Protein AF-A0A1S6HGI2-F1 (afdb_monomer_lite)

Structure (mmCIF, N/CA/C/O backbone):
data_AF-A0A1S6HGI2-F1
#
_entry.id   AF-A0A1S6HGI2-F1
#
loop_
_atom_site.group_PDB
_atom_site.id
_atom_site.type_symbol
_atom_site.label_atom_id
_atom_site.label_alt_id
_atom_site.label_comp_id
_atom_site.label_asym_id
_atom_site.label_entity_id
_atom_site.label_seq_id
_atom_site.pdbx_PDB_ins_code
_atom_site.Cartn_x
_atom_site.Cartn_y
_atom_site.Cartn_z
_atom_site.occupancy
_atom_site.B_iso_or_equiv
_atom_site.auth_seq_id
_atom_site.auth_comp_id
_atom_site.auth_asym_id
_atom_site.auth_atom_id
_atom_site.pdbx_PDB_model_num
ATOM 1 N N . MET A 1 1 ? 15.465 21.618 7.647 1.00 77.38 1 MET A N 1
ATOM 2 C CA . MET A 1 1 ? 14.264 22.144 6.954 1.00 77.38 1 MET A CA 1
ATOM 3 C C . MET A 1 1 ? 14.303 21.911 5.443 1.00 77.38 1 MET A C 1
ATOM 5 O O . MET A 1 1 ? 13.319 21.405 4.925 1.00 77.38 1 MET A O 1
ATOM 9 N N . ALA A 1 2 ? 15.417 22.187 4.748 1.00 87.75 2 ALA A N 1
ATOM 10 C CA . ALA A 1 2 ? 15.519 22.036 3.286 1.00 87.75 2 ALA A CA 1
ATOM 11 C C . ALA A 1 2 ? 15.101 20.649 2.746 1.00 87.75 2 ALA A C 1
ATOM 13 O O . ALA A 1 2 ? 14.314 20.576 1.810 1.00 87.75 2 ALA A O 1
ATOM 14 N N . GLN A 1 3 ? 15.528 19.558 3.393 1.00 90.38 3 GLN A N 1
ATOM 15 C CA . GLN A 1 3 ? 15.170 18.193 2.974 1.00 90.38 3 GLN A CA 1
ATOM 16 C C . GLN A 1 3 ? 13.660 17.908 3.018 1.00 90.38 3 GLN A C 1
ATOM 18 O O . GLN A 1 3 ? 13.129 17.268 2.119 1.00 90.38 3 GLN A O 1
ATOM 23 N N . ARG A 1 4 ? 12.935 18.410 4.029 1.00 90.88 4 ARG A N 1
ATOM 24 C CA . ARG A 1 4 ? 11.476 18.205 4.109 1.00 90.88 4 ARG A CA 1
ATOM 25 C C . ARG A 1 4 ? 10.750 18.917 2.970 1.00 90.88 4 ARG A C 1
ATOM 27 O O . ARG A 1 4 ? 9.823 18.349 2.401 1.00 90.88 4 ARG A O 1
ATOM 34 N N . LYS A 1 5 ? 11.201 20.129 2.624 1.00 94.56 5 LYS A N 1
ATOM 35 C CA . LYS A 1 5 ? 10.656 20.895 1.499 1.00 94.56 5 LYS A CA 1
ATOM 36 C C . LYS A 1 5 ? 10.877 20.156 0.175 1.00 94.56 5 LYS A C 1
ATOM 38 O O . LYS A 1 5 ? 9.918 19.969 -0.562 1.00 94.56 5 LYS A O 1
ATOM 43 N N . LEU A 1 6 ? 12.093 19.653 -0.051 1.00 96.25 6 LEU A N 1
ATOM 44 C CA . LEU A 1 6 ? 12.443 18.856 -1.232 1.00 96.25 6 LEU A CA 1
ATOM 45 C C . LEU A 1 6 ? 11.532 17.628 -1.393 1.00 96.25 6 LEU A C 1
ATOM 47 O O . LEU A 1 6 ? 10.977 17.406 -2.462 1.00 96.25 6 LEU A O 1
ATOM 51 N N . VAL A 1 7 ? 11.331 16.853 -0.322 1.00 96.81 7 VAL A N 1
ATOM 52 C CA . VAL A 1 7 ? 10.472 15.655 -0.361 1.00 96.81 7 VAL A CA 1
ATOM 53 C C . VAL A 1 7 ? 9.025 16.011 -0.707 1.00 96.81 7 VAL A C 1
ATOM 55 O O . VAL A 1 7 ? 8.399 15.316 -1.503 1.00 96.81 7 VAL A O 1
ATOM 58 N N . ASN A 1 8 ? 8.484 17.092 -0.143 1.00 94.69 8 ASN A N 1
ATOM 59 C CA . ASN A 1 8 ? 7.110 17.515 -0.428 1.00 94.69 8 ASN A CA 1
ATOM 60 C C . ASN A 1 8 ? 6.941 17.979 -1.884 1.00 94.69 8 ASN A C 1
ATOM 62 O O . ASN A 1 8 ? 5.951 17.631 -2.526 1.00 94.69 8 ASN A O 1
ATOM 66 N N . GLU A 1 9 ? 7.924 18.700 -2.420 1.00 96.31 9 GLU A N 1
ATOM 67 C CA . GLU A 1 9 ? 7.951 19.132 -3.821 1.00 96.31 9 GLU A CA 1
ATOM 68 C C . GLU A 1 9 ? 7.994 17.927 -4.774 1.00 96.31 9 GLU A C 1
ATOM 70 O O . GLU A 1 9 ? 7.186 17.828 -5.698 1.00 96.31 9 GLU A O 1
ATOM 75 N N . ILE A 1 10 ? 8.831 16.928 -4.471 1.00 97.25 10 ILE A N 1
ATOM 76 C CA . ILE A 1 10 ? 8.891 15.667 -5.224 1.00 97.25 10 ILE A CA 1
ATOM 77 C C . ILE A 1 10 ? 7.547 14.923 -5.183 1.00 97.25 10 ILE A C 1
ATOM 79 O O . ILE A 1 10 ? 7.088 14.439 -6.218 1.00 97.25 10 ILE A O 1
ATOM 83 N N . ILE A 1 11 ? 6.876 14.857 -4.025 1.00 96.56 11 ILE A N 1
ATOM 84 C CA . ILE A 1 11 ? 5.537 14.249 -3.910 1.00 96.56 11 ILE A CA 1
ATOM 85 C C . ILE A 1 11 ? 4.539 14.954 -4.839 1.00 96.56 11 ILE A C 1
ATOM 87 O O . ILE A 1 11 ? 3.749 14.281 -5.506 1.00 96.56 11 ILE A O 1
ATOM 91 N N . MET A 1 12 ? 4.571 16.289 -4.913 1.00 95.06 12 MET A N 1
ATOM 92 C CA . MET A 1 12 ? 3.701 17.049 -5.817 1.00 95.06 12 MET A CA 1
ATOM 93 C C . MET A 1 12 ? 3.990 16.733 -7.288 1.00 95.06 12 MET A C 1
ATOM 95 O O . MET A 1 12 ? 3.050 16.484 -8.044 1.00 95.06 12 MET A O 1
ATOM 99 N N . MET A 1 13 ? 5.264 16.675 -7.684 1.00 97.25 13 MET A N 1
ATOM 100 C CA . MET A 1 13 ? 5.652 16.349 -9.061 1.00 97.25 13 MET A CA 1
ATOM 101 C C . MET A 1 13 ? 5.233 14.927 -9.462 1.00 97.25 13 MET A C 1
ATOM 103 O O . MET A 1 13 ? 4.668 14.734 -10.539 1.00 97.25 13 MET A O 1
ATOM 107 N N . ILE A 1 14 ? 5.422 13.935 -8.583 1.00 96.12 14 ILE A N 1
ATOM 108 C CA . ILE A 1 14 ? 4.989 12.547 -8.831 1.00 96.12 14 ILE A CA 1
ATOM 109 C C . ILE A 1 14 ? 3.475 12.490 -9.078 1.00 96.12 14 ILE A C 1
ATOM 111 O O . ILE A 1 14 ? 3.021 11.812 -9.998 1.00 96.12 14 ILE A O 1
ATOM 115 N N . ARG A 1 15 ? 2.675 13.240 -8.308 1.00 92.19 15 ARG A N 1
ATOM 116 C CA . ARG A 1 15 ? 1.214 13.302 -8.507 1.00 92.19 15 ARG A CA 1
ATOM 117 C C . ARG A 1 15 ? 0.794 13.978 -9.801 1.00 92.19 15 ARG A C 1
ATOM 119 O O . ARG A 1 15 ? -0.255 13.648 -10.344 1.00 92.19 15 ARG A O 1
ATOM 126 N N . GLN A 1 16 ? 1.598 14.911 -10.293 1.00 95.50 16 GLN A N 1
ATOM 127 C CA . GLN A 1 16 ? 1.411 15.527 -11.604 1.00 95.50 16 GLN A CA 1
ATOM 128 C C . GLN A 1 16 ? 1.869 14.611 -12.756 1.00 95.50 16 GLN A C 1
ATOM 130 O O . GLN A 1 16 ? 1.887 15.043 -13.904 1.00 95.50 16 GLN A O 1
ATOM 135 N N . ASN A 1 17 ? 2.194 13.344 -12.467 1.00 95.12 17 ASN A N 1
ATOM 136 C CA . ASN A 1 17 ? 2.699 12.342 -13.405 1.00 95.12 17 ASN A CA 1
ATOM 137 C C . ASN A 1 17 ? 4.064 12.690 -14.022 1.00 95.12 17 ASN A C 1
ATOM 139 O O . ASN A 1 17 ? 4.370 12.239 -15.126 1.00 95.12 17 ASN A O 1
ATOM 143 N N . PHE A 1 18 ? 4.905 13.460 -13.323 1.00 96.88 18 PHE A N 1
ATOM 144 C CA . PHE A 1 18 ? 6.296 13.628 -13.744 1.00 96.88 18 PHE A CA 1
ATOM 145 C C . PHE A 1 18 ? 7.070 12.328 -13.540 1.00 96.88 18 PHE A C 1
ATOM 147 O O . PHE A 1 18 ? 6.941 11.655 -12.514 1.00 96.88 18 PHE A O 1
ATOM 154 N N . THR A 1 19 ? 7.918 11.986 -14.509 1.00 97.19 19 THR A N 1
ATOM 155 C CA . THR A 1 19 ? 8.811 10.835 -14.376 1.00 97.19 19 THR A CA 1
ATOM 156 C C . THR A 1 19 ? 9.987 11.172 -13.459 1.00 97.19 19 THR A C 1
ATOM 158 O O . THR A 1 19 ? 10.386 12.332 -13.334 1.00 97.19 19 THR A O 1
ATOM 161 N N . SER A 1 20 ? 10.615 10.164 -12.848 1.00 96.19 20 SER A N 1
ATOM 162 C CA . SER A 1 20 ? 11.807 10.373 -12.011 1.00 96.19 20 SER A CA 1
ATOM 163 C C . SER A 1 20 ? 12.947 11.077 -12.762 1.00 96.19 20 SER A C 1
ATOM 165 O O . SER A 1 20 ? 13.709 11.819 -12.145 1.00 96.19 20 SER A O 1
ATOM 167 N N . SER A 1 21 ? 13.062 10.895 -14.087 1.00 96.25 21 SER A N 1
ATOM 168 C CA . SER A 1 21 ? 14.039 11.626 -14.906 1.00 96.25 21 SER A CA 1
ATOM 169 C C . SER A 1 21 ? 13.708 13.110 -15.050 1.00 96.25 21 SER A C 1
ATOM 171 O O . SER A 1 21 ? 14.626 13.930 -15.012 1.00 96.25 21 SER A O 1
ATOM 173 N N . ASP A 1 22 ? 12.426 13.459 -15.173 1.00 97.44 22 ASP A N 1
ATOM 174 C CA . ASP A 1 22 ? 11.988 14.854 -15.285 1.00 97.44 22 ASP A CA 1
ATOM 175 C C . ASP A 1 22 ? 12.184 15.587 -13.956 1.00 97.44 22 ASP A C 1
ATOM 177 O O . ASP A 1 22 ? 12.745 16.682 -13.931 1.00 97.44 22 ASP A O 1
ATOM 181 N N . ILE A 1 23 ? 11.830 14.927 -12.846 1.00 97.56 23 ILE A N 1
ATOM 182 C CA . ILE A 1 23 ? 12.049 15.417 -11.476 1.00 97.56 23 ILE A CA 1
ATOM 183 C C . ILE A 1 23 ? 13.537 15.693 -11.239 1.00 97.56 23 ILE A C 1
ATOM 185 O O . ILE A 1 23 ? 13.911 16.763 -10.759 1.00 97.56 23 ILE A O 1
ATOM 189 N N . LEU A 1 24 ? 14.408 14.753 -11.624 1.00 97.31 24 LEU A N 1
ATOM 190 C CA . LEU A 1 24 ? 15.852 14.901 -11.452 1.00 97.31 24 LEU A CA 1
ATOM 191 C C . LEU A 1 24 ? 16.409 16.052 -12.291 1.00 97.31 24 LEU A C 1
ATOM 193 O O . LEU A 1 24 ? 17.269 16.791 -11.817 1.00 97.31 24 LEU A O 1
ATOM 197 N N . LYS A 1 25 ? 15.916 16.235 -13.521 1.00 97.75 25 LYS A N 1
ATOM 198 C CA . LYS A 1 25 ? 16.333 17.348 -14.378 1.00 97.75 25 LYS A CA 1
ATOM 199 C C . LYS A 1 25 ? 15.920 18.696 -13.782 1.00 97.75 25 LYS A C 1
ATOM 201 O O . LYS A 1 25 ? 16.781 19.563 -13.665 1.00 97.75 25 LYS A O 1
ATOM 206 N N . GLN A 1 26 ? 14.660 18.835 -13.373 1.00 97.62 26 GLN A N 1
ATOM 207 C CA . GLN A 1 26 ? 14.116 20.081 -12.833 1.00 97.62 26 GLN A CA 1
ATOM 208 C C . GLN A 1 26 ? 14.786 20.476 -11.511 1.00 97.62 26 GLN A C 1
ATOM 210 O O . GLN A 1 26 ? 15.320 21.574 -11.393 1.00 97.62 26 GLN A O 1
ATOM 215 N N . LEU A 1 27 ? 14.874 19.560 -10.543 1.00 97.44 27 LEU A N 1
ATOM 216 C CA . LEU A 1 27 ? 15.481 19.866 -9.242 1.00 97.44 27 LEU A CA 1
ATOM 217 C C . LEU A 1 27 ? 16.993 20.110 -9.341 1.00 97.44 27 LEU A C 1
ATOM 219 O O . LEU A 1 27 ? 17.567 20.870 -8.564 1.00 97.44 27 LEU A O 1
ATOM 223 N N . ARG A 1 28 ? 17.665 19.517 -10.333 1.00 97.44 28 ARG A N 1
ATOM 224 C CA . ARG A 1 28 ? 19.068 19.839 -10.613 1.00 97.44 28 ARG A CA 1
ATOM 225 C C . ARG A 1 28 ? 19.229 21.254 -11.176 1.00 97.44 28 ARG A C 1
ATOM 227 O O . ARG A 1 28 ? 20.218 21.906 -10.855 1.00 97.44 28 ARG A O 1
ATOM 234 N N . GLU A 1 29 ? 18.295 21.727 -12.003 1.00 97.56 29 GLU A N 1
ATOM 235 C CA . GLU A 1 29 ? 18.278 23.117 -12.495 1.00 97.56 29 GLU A CA 1
ATOM 236 C C . GLU A 1 29 ? 18.048 24.121 -11.351 1.00 97.56 29 GLU A C 1
ATOM 238 O O . GLU A 1 29 ? 18.607 25.215 -11.373 1.00 97.56 29 GLU A O 1
ATOM 243 N N . GLU A 1 30 ? 17.328 23.713 -10.304 1.00 96.38 30 GLU A N 1
ATOM 244 C CA . GLU A 1 30 ? 17.140 24.477 -9.060 1.00 96.38 30 GLU A CA 1
ATOM 245 C C . GLU A 1 30 ? 18.347 24.414 -8.101 1.00 96.38 30 GLU A C 1
ATOM 247 O O . GLU A 1 30 ? 18.386 25.117 -7.090 1.00 96.38 30 GLU A O 1
ATOM 252 N N . GLY A 1 31 ? 19.369 23.618 -8.433 1.00 97.06 31 GLY A N 1
ATOM 253 C CA . GLY A 1 31 ? 20.627 23.536 -7.692 1.00 97.06 31 GLY A CA 1
ATOM 254 C C . GLY A 1 31 ? 20.667 22.474 -6.593 1.00 97.06 31 GLY A C 1
ATOM 255 O O . GLY A 1 31 ? 21.620 22.460 -5.811 1.00 97.06 31 GLY A O 1
ATOM 256 N N . PHE A 1 32 ? 19.685 21.570 -6.525 1.00 97.56 32 PHE A N 1
ATOM 257 C CA . PHE A 1 32 ? 19.727 20.444 -5.590 1.00 97.56 32 PHE A CA 1
ATOM 258 C C . PHE A 1 32 ? 20.764 19.396 -6.012 1.00 97.56 32 PHE A C 1
ATOM 260 O O . PHE A 1 32 ? 21.008 19.150 -7.199 1.00 97.56 32 PHE A O 1
ATOM 267 N N . ASN A 1 33 ? 21.380 18.745 -5.023 1.00 97.62 33 ASN A N 1
ATOM 268 C CA . ASN A 1 33 ? 22.367 17.702 -5.271 1.00 97.62 33 ASN A CA 1
ATOM 269 C C . ASN A 1 33 ? 21.676 16.436 -5.829 1.00 97.62 33 ASN A C 1
ATOM 271 O O . ASN A 1 33 ? 20.707 15.965 -5.231 1.00 97.62 33 ASN A O 1
ATOM 275 N N . PRO A 1 34 ? 22.176 15.819 -6.921 1.00 96.38 34 PRO A N 1
ATOM 276 C CA . PRO A 1 34 ? 21.616 14.581 -7.468 1.00 96.38 34 PRO A CA 1
ATOM 277 C C . PRO A 1 34 ? 21.424 13.443 -6.457 1.00 96.38 34 PRO A C 1
ATOM 279 O O . PRO A 1 34 ? 20.491 12.656 -6.609 1.00 96.38 34 PRO A O 1
ATOM 282 N N . ALA A 1 35 ? 22.284 13.340 -5.438 1.00 97.12 35 ALA A N 1
ATOM 283 C CA . ALA A 1 35 ? 22.137 12.339 -4.381 1.00 97.12 35 ALA A CA 1
ATOM 284 C C . ALA A 1 35 ? 20.920 12.623 -3.481 1.00 97.12 35 ALA A C 1
ATOM 286 O O . ALA A 1 35 ? 20.133 11.718 -3.218 1.00 97.12 35 ALA A O 1
ATOM 287 N N . GLU A 1 36 ? 20.721 13.884 -3.088 1.00 96.88 36 GLU A N 1
ATOM 288 C CA . GLU A 1 36 ? 19.587 14.322 -2.261 1.00 96.88 36 GLU A CA 1
ATOM 289 C C . GLU A 1 36 ? 18.257 14.187 -3.007 1.00 96.88 36 GLU A C 1
ATOM 291 O O . GLU A 1 36 ? 17.248 13.827 -2.409 1.00 96.88 36 GLU A O 1
ATOM 296 N N . ILE A 1 37 ? 18.253 14.431 -4.323 1.00 97.56 37 ILE A N 1
ATOM 297 C CA . ILE A 1 37 ? 17.057 14.247 -5.154 1.00 97.56 37 ILE A CA 1
ATOM 298 C C . ILE A 1 37 ? 16.646 12.772 -5.181 1.00 97.56 37 ILE A C 1
ATOM 300 O O . ILE A 1 37 ? 15.468 12.466 -5.022 1.00 97.56 37 ILE A O 1
ATOM 304 N N . ARG A 1 38 ? 17.604 11.852 -5.364 1.00 96.69 38 ARG A N 1
ATOM 305 C CA . ARG A 1 38 ? 17.323 10.406 -5.361 1.00 96.69 38 ARG A CA 1
ATOM 306 C C . ARG A 1 38 ? 16.764 9.954 -4.019 1.00 96.69 38 ARG A C 1
ATOM 308 O O . ARG A 1 38 ? 15.703 9.344 -3.989 1.00 96.69 38 ARG A O 1
ATOM 315 N N . GLU A 1 39 ? 17.424 10.341 -2.930 1.00 97.81 39 GLU A N 1
ATOM 316 C CA . GLU A 1 39 ? 16.945 10.047 -1.579 1.00 97.81 39 GLU A CA 1
ATOM 317 C C . GLU A 1 39 ? 15.540 10.632 -1.342 1.00 97.81 39 GLU A C 1
ATOM 319 O O . GLU A 1 39 ? 14.666 9.974 -0.778 1.00 97.81 39 GLU A O 1
ATOM 324 N N . GLY A 1 40 ? 15.284 11.847 -1.834 1.00 97.50 40 GLY A N 1
ATOM 325 C CA . GLY A 1 40 ? 13.976 12.488 -1.761 1.00 97.50 40 GLY A CA 1
ATOM 326 C C . GLY A 1 40 ? 12.882 11.750 -2.540 1.00 97.50 40 GLY A C 1
ATOM 327 O O . GLY A 1 40 ? 11.753 11.679 -2.056 1.00 97.50 40 GLY A O 1
ATOM 328 N N . ILE A 1 41 ? 13.202 11.168 -3.703 1.00 97.06 41 ILE A N 1
ATOM 329 C CA . ILE A 1 41 ? 12.281 10.337 -4.498 1.00 97.06 41 ILE A CA 1
ATOM 330 C C . ILE A 1 41 ? 11.909 9.066 -3.735 1.00 97.06 41 ILE A C 1
ATOM 332 O O . ILE A 1 41 ? 10.719 8.769 -3.619 1.00 97.06 41 ILE A O 1
ATOM 336 N N . ASP A 1 42 ? 12.885 8.370 -3.156 1.00 97.25 42 ASP A N 1
ATOM 337 C CA . ASP A 1 42 ? 12.638 7.141 -2.392 1.00 97.25 42 ASP A CA 1
ATOM 338 C C . ASP A 1 42 ? 11.764 7.424 -1.155 1.00 97.25 42 ASP A C 1
ATOM 340 O O . ASP A 1 42 ? 10.785 6.721 -0.874 1.00 97.25 42 ASP A O 1
ATOM 344 N N . GLN A 1 43 ? 12.055 8.518 -0.440 1.00 96.31 43 GLN A N 1
ATOM 345 C CA . GLN A 1 43 ? 11.250 8.965 0.701 1.00 96.31 43 GLN A CA 1
ATOM 346 C C . GLN A 1 43 ? 9.830 9.375 0.286 1.00 96.31 43 GLN A C 1
ATOM 348 O O . GLN A 1 43 ? 8.863 9.055 0.984 1.00 96.31 43 GLN A O 1
ATOM 353 N N . ALA A 1 44 ? 9.685 10.077 -0.840 1.00 96.44 44 ALA A N 1
ATOM 354 C CA . ALA A 1 44 ? 8.393 10.486 -1.380 1.00 96.44 44 ALA A CA 1
ATOM 355 C C . ALA A 1 44 ? 7.526 9.278 -1.757 1.00 96.44 44 ALA A C 1
ATOM 357 O O . ALA A 1 44 ? 6.360 9.220 -1.366 1.00 96.44 44 ALA A O 1
ATOM 358 N N . GLN A 1 45 ? 8.096 8.294 -2.458 1.00 95.81 45 GLN A N 1
ATOM 359 C CA . GLN A 1 45 ? 7.406 7.055 -2.825 1.00 95.81 45 GLN A CA 1
ATOM 360 C C . GLN A 1 45 ? 6.962 6.277 -1.586 1.00 95.81 45 GLN A C 1
ATOM 362 O O . GLN A 1 45 ? 5.784 5.942 -1.470 1.00 95.81 45 GLN A O 1
ATOM 367 N N . THR A 1 46 ? 7.858 6.106 -0.610 1.00 95.56 46 THR A N 1
ATOM 368 C CA . THR A 1 46 ? 7.542 5.431 0.659 1.00 95.56 46 THR A CA 1
ATOM 369 C C . THR A 1 46 ? 6.378 6.114 1.385 1.00 95.56 46 THR A C 1
ATOM 371 O O . THR A 1 46 ? 5.462 5.448 1.865 1.00 95.56 46 THR A O 1
ATOM 374 N N . LYS A 1 47 ? 6.365 7.454 1.444 1.00 94.50 47 LYS A N 1
ATOM 375 C CA . LYS A 1 47 ? 5.259 8.213 2.052 1.00 94.50 47 LYS A CA 1
ATOM 376 C C . LYS A 1 47 ? 3.938 8.030 1.305 1.00 94.50 47 LYS A C 1
ATOM 378 O O . LYS A 1 47 ? 2.901 7.893 1.950 1.00 94.50 47 LYS A O 1
ATOM 383 N N . ILE A 1 48 ? 3.961 8.030 -0.028 1.00 93.06 48 ILE A N 1
ATOM 384 C CA . ILE A 1 48 ? 2.765 7.817 -0.857 1.00 93.06 48 ILE A CA 1
ATOM 385 C C . ILE A 1 48 ? 2.210 6.404 -0.642 1.00 93.06 48 ILE A C 1
ATOM 387 O O . ILE A 1 48 ? 1.005 6.243 -0.450 1.00 93.06 48 ILE A O 1
ATOM 391 N N . GLU A 1 49 ? 3.071 5.387 -0.635 1.00 93.56 49 GLU A N 1
ATOM 392 C CA . GLU A 1 49 ? 2.673 3.998 -0.388 1.00 93.56 49 GLU A CA 1
ATOM 393 C C . GLU A 1 49 ? 2.103 3.805 1.016 1.00 93.56 49 GLU A C 1
ATOM 395 O O . GLU A 1 49 ? 1.071 3.153 1.174 1.00 93.56 49 GLU A O 1
ATOM 400 N N . LEU A 1 50 ? 2.723 4.421 2.025 1.00 93.56 50 LEU A N 1
ATOM 401 C CA . LEU A 1 50 ? 2.246 4.357 3.402 1.00 93.56 50 LEU A CA 1
ATOM 402 C C . LEU A 1 50 ? 0.872 5.026 3.559 1.00 93.56 50 LEU A C 1
ATOM 404 O O . LEU A 1 50 ? -0.014 4.452 4.189 1.00 93.56 50 LEU A O 1
ATOM 408 N N . ALA A 1 51 ? 0.665 6.197 2.946 1.00 89.06 51 ALA A N 1
ATOM 409 C CA . ALA A 1 51 ? -0.632 6.877 2.940 1.00 89.06 51 ALA A CA 1
ATOM 410 C C . ALA A 1 51 ? -1.712 6.036 2.235 1.00 89.06 51 ALA A C 1
ATOM 412 O O . ALA A 1 51 ? -2.824 5.882 2.741 1.00 89.06 51 ALA A O 1
ATOM 413 N N . LYS A 1 52 ? -1.358 5.405 1.108 1.00 89.69 52 LYS A N 1
ATOM 414 C CA . LYS A 1 52 ? -2.245 4.488 0.380 1.00 89.69 52 LYS A CA 1
ATOM 415 C C . LYS A 1 52 ? -2.609 3.257 1.215 1.00 89.69 52 LYS A C 1
ATOM 417 O O . LYS A 1 52 ? -3.763 2.838 1.211 1.00 89.69 52 LYS A O 1
ATOM 422 N N . ALA A 1 53 ? -1.647 2.688 1.940 1.00 90.69 53 ALA A N 1
ATOM 423 C CA . ALA A 1 53 ? -1.871 1.546 2.825 1.00 90.69 53 ALA A CA 1
ATOM 424 C C . ALA A 1 53 ? -2.745 1.905 4.036 1.00 90.69 53 ALA A C 1
ATOM 426 O O . ALA A 1 53 ? -3.555 1.088 4.468 1.00 90.69 53 ALA A O 1
ATOM 427 N N . ALA A 1 54 ? -2.627 3.132 4.547 1.00 88.62 54 ALA A N 1
ATOM 428 C CA . ALA A 1 54 ? -3.476 3.645 5.620 1.00 88.62 54 ALA A CA 1
ATOM 429 C C . ALA A 1 54 ? -4.933 3.897 5.180 1.00 88.62 54 ALA A C 1
ATOM 431 O O . ALA A 1 54 ? -5.774 4.207 6.020 1.00 88.62 54 ALA A O 1
ATOM 432 N N . GLY A 1 55 ? -5.244 3.764 3.883 1.00 86.81 55 GLY A N 1
ATOM 433 C CA . GLY A 1 55 ? -6.556 4.104 3.331 1.00 86.81 55 GLY A CA 1
ATOM 434 C C . GLY A 1 55 ? -6.850 5.603 3.387 1.00 86.81 55 GLY A C 1
ATOM 435 O O . GLY A 1 55 ? -7.996 6.009 3.205 1.00 86.81 55 GLY A O 1
ATOM 436 N N . ASP A 1 56 ? -5.825 6.415 3.640 1.00 77.50 56 ASP A N 1
ATOM 437 C CA . ASP A 1 56 ? -5.955 7.846 3.830 1.00 77.50 56 ASP A CA 1
ATOM 438 C C . ASP A 1 56 ? -5.364 8.579 2.627 1.00 77.50 56 ASP A C 1
ATOM 440 O O . ASP A 1 56 ? -4.275 9.154 2.653 1.00 77.50 56 ASP A O 1
ATOM 444 N N . GLU A 1 57 ? -6.112 8.540 1.523 1.00 70.31 57 GLU A N 1
ATOM 445 C CA . GLU A 1 57 ? -5.805 9.340 0.333 1.00 70.31 57 GLU A CA 1
ATOM 446 C C . GLU A 1 57 ? -5.900 10.854 0.624 1.00 70.31 57 GLU A C 1
ATOM 448 O O . GLU A 1 57 ? -5.394 11.662 -0.157 1.00 70.31 57 GLU A O 1
ATOM 453 N N . SER A 1 58 ? -6.498 11.247 1.760 1.00 63.00 58 SER A N 1
ATOM 454 C CA . SER A 1 58 ? -6.726 12.644 2.146 1.00 63.00 58 SER A CA 1
ATOM 455 C C . SER A 1 58 ? -5.564 13.269 2.929 1.00 63.00 58 SER A C 1
ATOM 457 O O . SER A 1 58 ? -5.259 14.449 2.740 1.00 63.00 58 SER A O 1
ATOM 459 N N . LEU A 1 59 ? -4.834 12.477 3.724 1.00 56.62 59 LEU A N 1
ATOM 460 C CA . LEU A 1 59 ? -3.697 12.942 4.540 1.00 56.62 59 LEU A CA 1
ATOM 461 C C . LEU A 1 59 ? -2.493 13.387 3.700 1.00 56.62 59 LEU A C 1
ATOM 463 O O . LEU A 1 59 ? -1.600 14.093 4.158 1.00 56.62 59 LEU A O 1
ATOM 467 N N . ALA A 1 60 ? -2.498 13.028 2.424 1.00 54.47 60 ALA A N 1
ATOM 468 C CA . ALA A 1 60 ? -1.473 13.396 1.476 1.00 54.47 60 ALA A CA 1
ATOM 469 C C . ALA A 1 60 ? -1.636 14.852 0.957 1.00 54.47 60 ALA A C 1
ATOM 471 O O . ALA A 1 60 ? -0.762 15.335 0.232 1.00 54.47 60 ALA A O 1
ATOM 472 N N . PHE A 1 61 ? -2.737 15.545 1.288 1.00 52.41 61 PHE A N 1
ATOM 473 C CA . PHE A 1 61 ? -2.998 16.951 0.930 1.00 52.41 61 PHE A CA 1
ATOM 474 C C . PHE A 1 61 ? -2.773 17.929 2.091 1.00 52.41 61 PHE A C 1
ATOM 476 O O . PHE A 1 61 ? -2.693 19.133 1.868 1.00 52.41 61 PHE A O 1
ATOM 483 N N . ALA A 1 62 ? -2.623 17.428 3.319 1.00 54.19 62 ALA A N 1
ATOM 484 C CA . ALA A 1 62 ? -2.185 18.246 4.436 1.00 54.19 62 ALA A CA 1
ATOM 485 C C . ALA A 1 62 ? -0.673 18.480 4.302 1.00 54.19 62 ALA A C 1
ATOM 487 O O . ALA A 1 62 ? 0.145 17.837 4.959 1.00 54.19 62 ALA A O 1
ATOM 488 N N . THR A 1 63 ? -0.282 19.402 3.418 1.00 53.56 63 THR A N 1
ATOM 489 C CA . THR A 1 63 ? 0.895 20.220 3.696 1.00 53.56 63 THR A CA 1
ATOM 490 C C . THR A 1 63 ? 0.593 20.889 5.024 1.00 53.56 63 THR A C 1
ATOM 492 O O . THR A 1 63 ? -0.174 21.844 5.091 1.00 53.56 63 THR A O 1
ATOM 495 N N . GLU A 1 64 ? 1.083 20.284 6.100 1.00 50.41 64 GLU A N 1
ATOM 496 C CA . GLU A 1 64 ? 1.210 20.923 7.395 1.00 50.41 64 GLU A CA 1
ATOM 497 C C . GLU A 1 64 ? 2.084 22.167 7.194 1.00 50.41 64 GLU A C 1
ATOM 499 O O . GLU A 1 64 ? 3.291 22.151 7.426 1.00 50.41 64 GLU A O 1
ATOM 504 N N . ASP A 1 65 ? 1.449 23.253 6.753 1.00 49.88 65 ASP A N 1
ATOM 505 C CA . ASP A 1 65 ? 1.823 24.626 7.059 1.00 49.88 65 ASP A CA 1
ATOM 506 C C . ASP A 1 65 ? 1.600 24.810 8.571 1.00 49.88 65 ASP A C 1
ATOM 508 O O . ASP A 1 65 ? 0.758 25.579 9.029 1.00 49.88 65 ASP A O 1
ATOM 512 N N . PHE A 1 66 ? 2.303 24.013 9.380 1.00 45.91 66 PHE A N 1
ATOM 513 C CA . PHE A 1 66 ? 2.532 24.348 10.772 1.00 45.91 66 PHE A CA 1
ATOM 514 C C . PHE A 1 66 ? 3.552 25.481 10.737 1.00 45.91 66 PHE A C 1
ATOM 516 O O . PHE A 1 66 ? 4.763 25.259 10.779 1.00 45.91 66 PHE A O 1
ATOM 523 N N . ASP A 1 67 ? 3.026 26.698 10.594 1.00 45.72 67 ASP A N 1
ATOM 524 C CA . ASP A 1 67 ? 3.700 27.923 10.991 1.00 45.72 67 ASP A CA 1
ATOM 525 C C . ASP A 1 67 ? 4.123 27.756 12.456 1.00 45.72 67 ASP A C 1
ATOM 527 O O . ASP A 1 67 ? 3.360 27.969 13.398 1.00 45.72 67 ASP A O 1
ATOM 531 N N . GLU A 1 68 ? 5.362 27.313 12.652 1.00 50.38 68 GLU A N 1
ATOM 532 C CA . GLU A 1 68 ? 6.045 27.283 13.940 1.00 50.38 68 GLU A CA 1
ATOM 533 C C . GLU A 1 68 ? 6.530 28.712 14.265 1.00 50.38 68 GLU A C 1
ATOM 535 O O . GLU A 1 68 ? 7.717 28.975 14.436 1.00 50.38 68 GLU A O 1
ATOM 540 N N . GLU A 1 69 ? 5.595 29.666 14.310 1.00 50.97 69 GLU A N 1
ATOM 541 C CA . GLU A 1 69 ? 5.790 31.010 14.857 1.00 50.97 69 GLU A CA 1
ATOM 542 C C . GLU A 1 69 ? 4.960 31.146 16.136 1.00 50.97 69 GLU A C 1
ATOM 544 O O . GLU A 1 69 ? 3.768 31.431 16.083 1.00 50.97 69 GLU A O 1
ATOM 549 N N . ALA A 1 70 ? 5.599 30.940 17.293 1.00 54.62 70 ALA A N 1
ATOM 550 C CA . ALA A 1 70 ? 5.391 31.754 18.499 1.00 54.62 70 ALA A CA 1
ATOM 551 C C . ALA A 1 70 ? 6.176 31.196 19.696 1.00 54.62 70 ALA A C 1
ATOM 553 O O . ALA A 1 70 ? 5.567 30.601 20.579 1.00 54.62 70 ALA A O 1
ATOM 554 N N . ILE A 1 71 ? 7.490 31.451 19.789 1.00 43.25 71 ILE A N 1
ATOM 555 C CA . ILE A 1 71 ? 8.139 31.671 21.097 1.00 43.25 71 ILE A CA 1
ATOM 556 C C . ILE A 1 71 ? 9.217 32.771 20.978 1.00 43.25 71 ILE A C 1
ATOM 558 O O . ILE A 1 71 ? 10.273 32.574 20.388 1.00 43.25 71 ILE A O 1
ATOM 562 N N . GLU A 1 72 ? 8.867 33.916 21.571 1.00 40.62 72 GLU A N 1
ATOM 563 C CA . GLU A 1 72 ? 9.672 34.941 22.264 1.00 40.62 72 GLU A CA 1
ATOM 564 C C . GLU A 1 72 ? 10.822 35.694 21.559 1.00 40.62 72 GLU A C 1
ATOM 566 O O . GLU A 1 72 ? 11.962 35.254 21.434 1.00 40.62 72 GLU A O 1
ATOM 571 N N . GLU A 1 73 ? 10.480 36.943 21.230 1.00 42.59 73 GLU A N 1
ATOM 572 C CA . GLU A 1 73 ? 11.234 38.191 21.415 1.00 42.59 73 GLU A CA 1
ATOM 573 C C . GLU A 1 73 ? 12.680 38.101 21.947 1.00 42.59 73 GLU A C 1
ATOM 575 O O . GLU A 1 73 ? 12.920 37.932 23.140 1.00 42.59 73 GLU A O 1
ATOM 580 N N . THR A 1 74 ? 13.646 38.481 21.104 1.00 41.31 74 THR A N 1
ATOM 581 C CA . THR A 1 74 ? 14.745 39.359 21.544 1.00 41.31 74 THR A CA 1
ATOM 582 C C . THR A 1 74 ? 15.032 40.429 20.480 1.00 41.31 74 THR A C 1
ATOM 584 O O . THR A 1 74 ? 14.948 40.142 19.284 1.00 41.31 74 THR A O 1
ATOM 587 N N . PRO A 1 75 ? 15.328 41.685 20.872 1.00 52.44 75 PRO A N 1
ATOM 588 C CA . PRO A 1 75 ? 15.471 42.783 19.926 1.00 52.44 75 PRO A CA 1
ATOM 589 C C . PRO A 1 75 ? 16.925 43.007 19.481 1.00 52.44 75 PRO A C 1
ATOM 591 O O . PRO A 1 75 ? 17.868 42.732 20.222 1.00 52.44 75 PRO A O 1
ATOM 594 N N . THR A 1 76 ? 17.043 43.697 18.336 1.00 43.81 76 THR A N 1
ATOM 595 C CA . THR A 1 76 ? 18.180 44.494 17.801 1.00 43.81 76 THR A CA 1
ATOM 596 C C . THR A 1 76 ? 19.108 43.834 16.756 1.00 43.81 76 THR A C 1
ATOM 598 O O . THR A 1 76 ? 19.268 42.622 16.741 1.00 43.81 76 THR A O 1
ATOM 601 N N . PRO A 1 77 ? 19.799 44.624 15.900 1.00 46.88 77 PRO A N 1
ATOM 602 C CA . PRO A 1 77 ? 19.252 45.689 15.053 1.00 46.88 77 PRO A CA 1
ATOM 603 C C . PRO A 1 77 ? 19.815 45.680 13.606 1.00 46.88 77 PRO A C 1
ATOM 605 O O . PRO A 1 77 ? 20.918 45.227 13.332 1.00 46.88 77 PRO A O 1
ATOM 608 N N . SER A 1 78 ? 19.076 46.332 12.704 1.00 43.75 78 SER A N 1
ATOM 609 C CA . SER A 1 78 ? 19.588 47.251 11.669 1.00 43.75 78 SER A CA 1
ATOM 610 C C . SER A 1 78 ? 20.856 46.873 10.873 1.00 43.75 78 SER A C 1
ATOM 612 O O . SER A 1 78 ? 21.966 47.275 11.213 1.00 43.75 78 SER A O 1
ATOM 614 N N . SER A 1 79 ? 20.650 46.346 9.667 1.00 40.81 79 SER A N 1
ATOM 615 C CA . SER A 1 79 ? 21.384 46.729 8.448 1.00 40.81 79 SER A CA 1
ATOM 616 C C . SER A 1 79 ? 20.531 46.238 7.273 1.00 40.81 79 SER A C 1
ATOM 618 O O . SER A 1 79 ? 20.128 45.088 7.247 1.00 40.81 79 SER A O 1
ATOM 620 N N . GLY A 1 80 ? 20.072 47.029 6.313 1.00 34.78 80 GLY A N 1
ATOM 621 C CA . GLY A 1 80 ? 20.787 48.095 5.639 1.00 34.78 80 GLY A CA 1
ATOM 622 C C . GLY A 1 80 ? 20.696 47.834 4.135 1.00 34.78 80 GLY A C 1
ATOM 623 O O . GLY A 1 80 ? 21.662 47.413 3.526 1.00 34.78 80 GLY A O 1
ATOM 624 N N . ARG A 1 81 ? 19.498 48.063 3.577 1.00 42.38 81 ARG A N 1
ATOM 625 C CA . ARG A 1 81 ? 19.215 48.709 2.279 1.00 42.38 81 ARG A CA 1
ATOM 626 C C . ARG A 1 81 ? 20.127 48.373 1.080 1.00 42.38 81 ARG A C 1
ATOM 628 O O . ARG A 1 81 ? 21.295 48.751 1.088 1.00 42.38 81 ARG A O 1
ATOM 635 N N . LYS A 1 82 ? 19.495 47.912 -0.017 1.00 38.97 82 LYS A N 1
ATOM 636 C CA . LYS A 1 82 ? 19.685 48.247 -1.463 1.00 38.97 82 LYS A CA 1
ATOM 637 C C . LYS A 1 82 ? 19.487 46.977 -2.315 1.00 38.97 82 LYS A C 1
ATOM 639 O O . LYS A 1 82 ? 19.916 45.922 -1.894 1.00 38.97 82 LYS A O 1
ATOM 644 N N . MET A 1 83 ? 18.919 46.956 -3.518 1.00 38.00 83 MET A N 1
ATOM 645 C CA . MET A 1 83 ? 18.206 47.907 -4.371 1.00 38.00 83 MET A CA 1
ATOM 646 C C . MET A 1 83 ? 17.414 47.078 -5.397 1.00 38.00 83 MET A C 1
ATOM 648 O O . MET A 1 83 ? 17.806 45.980 -5.776 1.00 38.00 83 MET A O 1
ATOM 652 N N . SER A 1 84 ? 16.322 47.671 -5.848 1.00 53.59 84 SER A N 1
ATOM 653 C CA . SER A 1 84 ? 15.414 47.295 -6.926 1.00 53.59 84 SER A CA 1
ATOM 654 C C . SER A 1 84 ? 16.082 47.079 -8.295 1.00 53.59 84 SER A C 1
ATOM 656 O O . SER A 1 84 ? 17.013 47.803 -8.645 1.00 53.59 84 SER A O 1
ATOM 658 N N . LYS A 1 85 ? 15.489 46.192 -9.111 1.00 44.22 85 LYS A N 1
ATOM 659 C CA . LYS A 1 85 ? 15.309 46.288 -10.583 1.00 44.22 85 LYS A CA 1
ATOM 660 C C . LYS A 1 85 ? 14.351 45.150 -10.996 1.00 44.22 85 LYS A C 1
ATOM 662 O O . LYS A 1 85 ? 14.677 44.000 -10.758 1.00 44.22 85 LYS A O 1
ATOM 667 N N . SER A 1 86 ? 13.080 45.366 -11.368 1.00 39.50 86 SER A N 1
ATOM 668 C CA . SER A 1 86 ? 12.560 45.998 -12.603 1.00 39.50 86 SER A CA 1
ATOM 669 C C . SER A 1 86 ? 13.263 45.487 -13.863 1.00 39.50 86 SER A C 1
ATOM 671 O O . SER A 1 86 ? 14.485 45.497 -13.884 1.00 39.50 86 SER A O 1
ATOM 673 N N . ILE A 1 87 ? 12.639 45.124 -14.983 1.00 35.00 87 ILE A N 1
ATOM 674 C CA . ILE A 1 87 ? 11.257 44.996 -15.489 1.00 35.00 87 ILE A CA 1
ATOM 675 C C . ILE A 1 87 ? 11.469 44.527 -16.954 1.00 35.00 87 ILE A C 1
ATOM 677 O O . ILE A 1 87 ? 12.418 45.007 -17.568 1.00 35.00 87 ILE A O 1
ATOM 681 N N . MET A 1 88 ? 10.566 43.697 -17.504 1.00 38.78 88 MET A N 1
ATOM 682 C CA . MET A 1 88 ? 10.365 43.381 -18.944 1.00 38.78 88 MET A CA 1
ATOM 683 C C . MET A 1 88 ? 11.544 42.701 -19.685 1.00 38.78 88 MET A C 1
ATOM 685 O O . MET A 1 88 ? 12.695 43.082 -19.555 1.00 38.78 88 MET A O 1
ATOM 689 N N . ILE A 1 89 ? 11.320 41.650 -20.480 1.00 37.56 89 ILE A N 1
ATOM 690 C CA . ILE A 1 89 ? 10.823 41.736 -21.866 1.00 37.56 89 ILE A CA 1
ATOM 691 C C . ILE A 1 89 ? 10.225 40.372 -22.297 1.00 37.56 89 ILE A C 1
ATOM 693 O O . ILE A 1 89 ? 10.883 39.339 -22.228 1.00 37.56 89 ILE A O 1
ATOM 697 N N . ARG A 1 90 ? 8.970 40.420 -22.761 1.00 46.34 90 ARG A N 1
ATOM 698 C CA . ARG A 1 90 ? 8.284 39.550 -23.752 1.00 46.34 90 ARG A CA 1
ATOM 699 C C . ARG A 1 90 ? 8.501 40.254 -25.126 1.00 46.34 90 ARG A C 1
ATOM 701 O O . ARG A 1 90 ? 8.586 41.484 -25.045 1.00 46.34 90 ARG A O 1
ATOM 708 N N . PRO A 1 91 ? 8.556 39.637 -26.339 1.00 48.88 91 PRO A N 1
ATOM 709 C CA . PRO A 1 91 ? 7.637 38.586 -26.808 1.00 48.88 91 PRO A CA 1
ATOM 710 C C . PRO A 1 91 ? 8.127 37.585 -27.897 1.00 48.88 91 PRO A C 1
ATOM 712 O O . PRO A 1 91 ? 9.251 37.646 -28.375 1.00 48.88 91 PRO A O 1
ATOM 715 N N . GLU A 1 92 ? 7.206 36.665 -28.227 1.00 41.31 92 GLU A N 1
ATOM 716 C CA . GLU A 1 92 ? 6.857 36.088 -29.548 1.00 41.31 92 GLU A CA 1
ATOM 717 C C . GLU A 1 92 ? 7.950 35.675 -30.543 1.00 41.31 92 GLU A C 1
ATOM 719 O O . GLU A 1 92 ? 8.557 36.521 -31.190 1.00 41.31 92 GLU A O 1
ATOM 724 N N . ILE A 1 93 ? 8.010 34.364 -30.822 1.00 39.50 93 ILE A N 1
ATOM 725 C CA . ILE A 1 93 ? 8.088 33.849 -32.198 1.00 39.50 93 ILE A CA 1
ATOM 726 C C . ILE A 1 93 ? 7.103 32.675 -32.318 1.00 39.50 93 ILE A C 1
ATOM 728 O O . ILE A 1 93 ? 7.359 31.568 -31.848 1.00 39.50 93 ILE A O 1
ATOM 732 N N . GLU A 1 94 ? 5.947 32.957 -32.918 1.00 47.06 94 GLU A N 1
ATOM 733 C CA . GLU A 1 94 ? 5.126 31.980 -33.629 1.00 47.06 94 GLU A CA 1
ATOM 734 C C . GLU A 1 94 ? 5.807 31.682 -34.968 1.00 47.06 94 GLU A C 1
ATOM 736 O O . GLU A 1 94 ? 5.939 32.602 -35.766 1.00 47.06 94 GLU A O 1
ATOM 741 N N . GLU A 1 95 ? 6.158 30.430 -35.271 1.00 4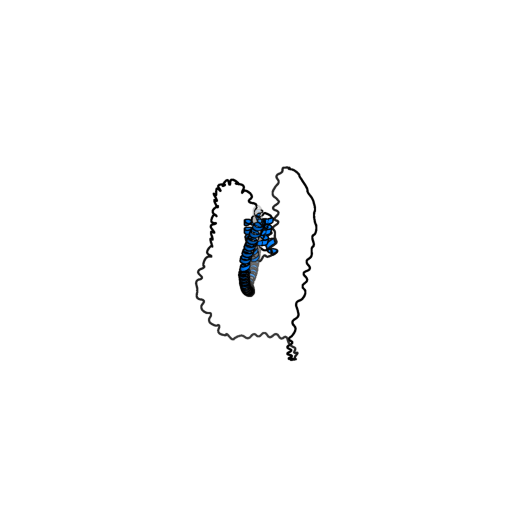6.69 95 GLU A N 1
ATOM 742 C CA . GLU A 1 95 ? 6.226 29.967 -36.665 1.00 46.69 95 GLU A CA 1
ATOM 743 C C . GLU A 1 95 ? 5.778 28.500 -36.782 1.00 46.69 95 GLU A C 1
ATOM 745 O O . GLU A 1 95 ? 6.467 27.559 -36.400 1.00 46.69 95 GLU A O 1
ATOM 750 N N . ARG A 1 96 ? 4.554 28.351 -37.299 1.00 41.84 96 ARG A N 1
ATOM 751 C CA . ARG A 1 96 ? 4.162 27.465 -38.407 1.00 41.84 96 ARG A CA 1
ATOM 752 C C . ARG A 1 96 ? 4.988 26.189 -38.631 1.00 41.84 96 ARG A C 1
ATOM 754 O O . ARG A 1 96 ? 6.087 26.234 -39.171 1.00 41.84 96 ARG A O 1
ATOM 761 N N . SER A 1 97 ? 4.321 25.040 -38.512 1.00 45.31 97 SER A N 1
ATOM 762 C CA . SER A 1 97 ? 4.398 24.044 -39.589 1.00 45.31 97 SER A CA 1
ATOM 763 C C . SER A 1 97 ? 3.058 23.322 -39.752 1.00 45.31 97 SER A C 1
ATOM 765 O O . SER A 1 97 ? 2.675 22.462 -38.962 1.00 45.31 97 SER A O 1
ATOM 767 N N . ASP A 1 98 ? 2.332 23.725 -40.792 1.00 40.75 98 ASP A N 1
ATOM 768 C CA . ASP A 1 98 ? 1.204 22.993 -41.354 1.00 40.75 98 ASP A CA 1
ATOM 769 C C . ASP A 1 98 ? 1.744 21.711 -41.999 1.00 40.75 98 ASP A C 1
ATOM 771 O O . ASP A 1 98 ? 2.334 21.744 -43.082 1.00 40.75 98 ASP A O 1
ATOM 775 N N . PHE A 1 99 ? 1.573 20.566 -41.333 1.00 42.78 99 PHE A N 1
ATOM 776 C CA . PHE A 1 99 ? 1.887 19.275 -41.938 1.00 42.78 99 PHE A CA 1
ATOM 777 C C . PHE A 1 99 ? 0.673 18.752 -42.710 1.00 42.78 99 PHE A C 1
ATOM 779 O O . PHE A 1 99 ? -0.284 18.202 -42.167 1.00 42.78 99 PHE A O 1
ATOM 786 N N . HIS A 1 100 ? 0.738 18.969 -44.019 1.00 50.28 100 HIS A N 1
ATOM 787 C CA . HIS A 1 100 ? -0.222 18.565 -45.038 1.00 50.28 100 HIS A CA 1
ATOM 788 C C . HIS A 1 100 ? -0.164 17.044 -45.268 1.00 50.28 100 HIS A C 1
ATOM 790 O O . HIS A 1 100 ? 0.739 16.544 -45.937 1.00 50.28 100 HIS A O 1
ATOM 796 N N . MET A 1 101 ? -1.128 16.280 -44.746 1.00 52.69 101 MET A N 1
ATOM 797 C CA . MET A 1 101 ? -1.299 14.864 -45.105 1.00 52.69 101 MET A CA 1
ATOM 798 C C . MET A 1 101 ? -2.185 14.738 -46.349 1.00 52.69 101 MET A C 1
ATOM 800 O O . MET A 1 101 ? -3.405 14.603 -46.272 1.00 52.69 101 MET A O 1
ATOM 804 N N . GLN A 1 102 ? -1.551 14.757 -47.523 1.00 45.97 102 GLN A N 1
ATOM 805 C CA . GLN A 1 102 ? -2.160 14.293 -48.767 1.00 45.97 102 GLN A CA 1
ATOM 806 C C . GLN A 1 102 ? -2.026 12.769 -48.901 1.00 45.97 102 GLN A C 1
ATOM 808 O O . GLN A 1 102 ? -0.945 12.235 -49.123 1.00 45.97 102 GLN A O 1
ATOM 813 N N . GLY A 1 103 ? -3.175 12.097 -48.822 1.00 40.44 103 GLY A N 1
ATOM 814 C CA . GLY A 1 103 ? -3.598 11.040 -49.741 1.00 40.44 103 GLY A CA 1
ATOM 815 C C . GLY A 1 103 ? -2.734 9.786 -49.890 1.00 40.44 103 GLY A C 1
ATOM 816 O O . GLY A 1 103 ? -1.794 9.761 -50.679 1.00 40.44 103 GLY A O 1
ATOM 817 N N . ARG A 1 104 ? -3.222 8.660 -49.350 1.00 44.66 104 ARG A N 1
ATOM 818 C CA . ARG A 1 104 ? -3.088 7.352 -50.014 1.00 44.66 104 ARG A CA 1
ATOM 819 C C . ARG A 1 104 ? -4.364 6.512 -49.896 1.00 44.66 104 ARG A C 1
ATOM 821 O O . ARG A 1 104 ? -4.591 5.836 -48.909 1.00 44.66 104 ARG A O 1
ATOM 828 N N . ARG A 1 105 ? -5.129 6.584 -50.989 1.00 47.78 105 ARG A N 1
ATOM 829 C CA . ARG A 1 105 ? -5.780 5.495 -51.739 1.00 47.78 105 ARG A CA 1
ATOM 830 C C . ARG A 1 105 ? -6.603 4.465 -50.956 1.00 47.78 105 ARG A C 1
ATOM 832 O O . ARG A 1 105 ? -6.073 3.532 -50.364 1.00 47.78 105 ARG A O 1
ATOM 839 N N . HIS A 1 106 ? -7.911 4.599 -51.167 1.00 42.66 106 HIS A N 1
ATOM 840 C CA . HIS A 1 106 ? -8.889 3.529 -51.334 1.00 42.66 106 HIS A CA 1
ATOM 841 C C . HIS A 1 106 ? -8.287 2.198 -51.812 1.00 42.66 106 HIS A C 1
ATOM 843 O O . HIS A 1 106 ? -7.582 2.151 -52.826 1.00 42.66 106 HIS A O 1
ATOM 849 N N . LYS A 1 107 ? -8.678 1.114 -51.138 1.00 56.62 107 LYS A N 1
ATOM 850 C CA . LYS A 1 107 ? -8.910 -0.168 -51.794 1.00 56.62 107 LYS A CA 1
ATOM 851 C C . LYS A 1 107 ? -10.324 -0.629 -51.463 1.00 56.62 107 LYS A C 1
ATOM 853 O O . LYS A 1 107 ? -10.721 -0.717 -50.309 1.00 56.62 107 LYS A O 1
ATOM 858 N N . GLU A 1 108 ? -11.037 -0.786 -52.555 1.00 44.06 108 GLU A N 1
ATOM 859 C CA . GLU A 1 108 ? -12.414 -1.179 -52.773 1.00 44.06 108 GLU A CA 1
ATOM 860 C C . GLU A 1 108 ? -12.547 -2.712 -52.677 1.00 44.06 108 GLU A C 1
ATOM 862 O O . GLU A 1 108 ? -11.585 -3.418 -52.993 1.00 44.06 108 GLU A O 1
ATOM 867 N N . ILE A 1 109 ? -13.769 -3.155 -52.350 1.00 40.16 109 ILE A N 1
ATOM 868 C CA . ILE A 1 109 ? -14.387 -4.463 -52.655 1.00 40.16 109 ILE A CA 1
ATOM 869 C C . ILE A 1 109 ? -13.979 -5.633 -51.737 1.00 40.16 109 ILE A C 1
ATOM 871 O O . ILE A 1 109 ? -12.867 -6.146 -51.823 1.00 40.16 109 ILE A O 1
ATOM 875 N N . ASP A 1 110 ? -14.905 -6.099 -50.890 1.00 47.03 110 ASP A N 1
ATOM 876 C CA . ASP A 1 110 ? -15.776 -7.219 -51.293 1.00 47.03 110 ASP A CA 1
ATOM 877 C C . ASP A 1 110 ? -17.023 -7.304 -50.396 1.00 47.03 110 ASP A C 1
ATOM 879 O O . ASP A 1 110 ? -16.933 -7.360 -49.168 1.00 47.03 110 ASP A O 1
ATOM 883 N N . GLU A 1 111 ? -18.182 -7.244 -51.045 1.00 43.41 111 GLU A N 1
ATOM 884 C CA . GLU A 1 111 ? -19.516 -7.372 -50.471 1.00 43.41 111 GLU A CA 1
ATOM 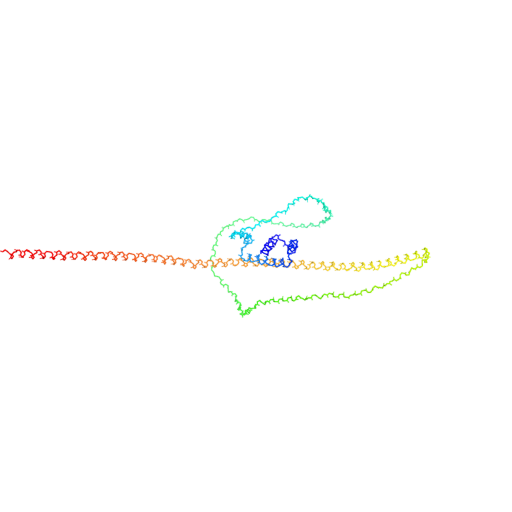885 C C . GLU A 1 111 ? -19.881 -8.859 -50.474 1.00 43.41 111 GLU A C 1
ATOM 887 O O . GLU A 1 111 ? -19.979 -9.486 -51.525 1.00 43.41 111 GLU A O 1
ATOM 892 N N . GLY A 1 112 ? -20.070 -9.428 -49.287 1.00 42.41 112 GLY A N 1
ATOM 893 C CA . GLY A 1 112 ? -20.636 -10.759 -49.097 1.00 42.41 112 GLY A CA 1
ATOM 894 C C . GLY A 1 112 ? -21.876 -10.640 -48.232 1.00 42.41 112 GLY A C 1
ATOM 895 O O . GLY A 1 112 ? -21.786 -10.698 -47.007 1.00 42.41 112 GLY A O 1
ATOM 896 N N . GLU A 1 113 ? -23.005 -10.407 -48.892 1.00 43.72 113 GLU A N 1
ATOM 897 C CA . GLU A 1 113 ? -24.350 -10.544 -48.347 1.00 43.72 113 GLU A CA 1
ATOM 898 C C . GLU A 1 113 ? -24.553 -11.983 -47.854 1.00 43.72 113 GLU A C 1
ATOM 900 O O . GLU A 1 113 ? -24.284 -12.932 -48.588 1.00 43.72 113 GLU A O 1
ATOM 905 N N . ASP A 1 114 ? -25.062 -12.155 -46.634 1.00 43.31 114 ASP A N 1
ATOM 906 C CA . ASP A 1 114 ? -25.871 -13.334 -46.335 1.00 43.31 114 ASP A CA 1
ATOM 907 C C . ASP A 1 114 ? -27.009 -12.932 -45.394 1.00 43.31 114 ASP A C 1
ATOM 909 O O . ASP A 1 114 ? -26.867 -12.757 -44.179 1.00 43.31 114 ASP A O 1
ATOM 913 N N . GLU A 1 115 ? -28.152 -12.703 -46.030 1.00 44.59 115 GLU A N 1
ATOM 914 C CA . GLU A 1 115 ? -29.461 -12.570 -45.424 1.00 44.59 115 GLU A CA 1
ATOM 915 C C . GLU A 1 115 ? -29.897 -13.933 -44.874 1.00 44.59 115 GLU A C 1
ATOM 917 O O . GLU A 1 115 ? -30.098 -14.876 -45.631 1.00 44.59 115 GLU A O 1
ATOM 922 N N . THR A 1 116 ? -30.173 -14.044 -43.575 1.00 46.47 116 THR A N 1
ATOM 923 C CA . THR A 1 116 ? -31.219 -14.973 -43.121 1.00 46.47 116 THR A CA 1
ATOM 924 C C . THR A 1 116 ? -32.039 -14.363 -41.993 1.00 46.47 116 THR A C 1
ATOM 926 O O . THR A 1 116 ? -31.602 -14.164 -40.862 1.00 46.47 116 THR A O 1
ATOM 929 N N . SER A 1 117 ? -33.279 -14.057 -42.355 1.00 50.12 117 SER A N 1
ATOM 930 C CA . SER A 1 117 ? -34.378 -13.636 -41.502 1.00 50.12 117 SER A CA 1
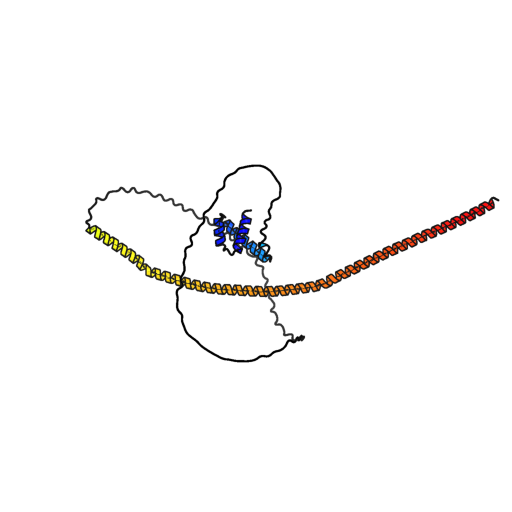ATOM 931 C C . SER A 1 117 ? -34.855 -14.770 -40.583 1.00 50.12 117 SER A C 1
ATOM 933 O O . SER A 1 117 ? -35.015 -15.908 -41.027 1.00 50.12 117 SER A O 1
ATOM 935 N N . ARG A 1 118 ? -35.188 -14.438 -39.330 1.00 43.69 118 ARG A N 1
ATOM 936 C CA . ARG A 1 118 ? -36.279 -15.061 -38.549 1.00 43.69 118 ARG A CA 1
ATOM 937 C C . ARG A 1 118 ? -36.564 -14.176 -37.329 1.00 43.69 118 ARG A C 1
ATOM 939 O O . ARG A 1 118 ? -35.737 -14.088 -36.434 1.00 43.69 118 ARG A O 1
ATOM 946 N N . GLU A 1 119 ? -37.504 -13.239 -37.400 1.00 42.50 119 GLU A N 1
ATOM 947 C CA . GLU A 1 119 ? -38.949 -13.386 -37.151 1.00 42.50 119 GLU A CA 1
ATOM 948 C C . GLU A 1 119 ? -39.340 -14.040 -35.810 1.00 42.50 119 GLU A C 1
ATOM 950 O O . GLU A 1 119 ? -39.144 -15.237 -35.613 1.00 42.50 119 GLU A O 1
ATOM 955 N N . THR A 1 120 ? -40.057 -13.230 -35.010 1.00 39.88 120 THR A N 1
ATOM 956 C CA . THR A 1 120 ? -41.077 -13.567 -33.985 1.00 39.88 120 THR A CA 1
ATOM 957 C C . THR A 1 120 ? -40.550 -14.159 -32.663 1.00 39.88 120 THR A C 1
ATOM 959 O O . THR A 1 120 ? -39.624 -14.953 -32.672 1.00 39.88 120 THR A O 1
ATOM 962 N N . SER A 1 121 ? -41.034 -13.809 -31.466 1.00 40.12 121 SER A N 1
ATOM 963 C CA . SER A 1 121 ? -42.355 -13.323 -31.042 1.00 40.12 121 SER A CA 1
ATOM 964 C C . SER A 1 121 ? -42.306 -12.671 -29.645 1.00 40.12 121 SER A C 1
ATOM 966 O O . SER A 1 121 ? -41.458 -13.000 -28.817 1.00 40.12 121 SER A O 1
ATOM 968 N N . GLU A 1 122 ? -43.265 -11.777 -29.403 1.00 46.97 122 GLU A N 1
ATOM 969 C CA . GLU A 1 122 ? -43.743 -11.293 -28.101 1.00 46.97 122 GLU A CA 1
ATOM 970 C C . GLU A 1 122 ? -44.233 -12.426 -27.173 1.00 46.97 122 GLU A C 1
ATOM 972 O O . GLU A 1 122 ? -44.849 -13.367 -27.661 1.00 46.97 122 GLU A O 1
ATOM 977 N N . GLU A 1 123 ? -44.019 -12.283 -25.856 1.00 38.00 123 GLU A N 1
ATOM 978 C CA . GLU A 1 123 ? -44.857 -12.740 -24.711 1.00 38.00 123 GLU A CA 1
ATOM 979 C C . GLU A 1 123 ? -44.051 -12.440 -23.424 1.00 38.00 123 GLU A C 1
ATOM 981 O O . GLU A 1 123 ? -42.950 -12.945 -23.251 1.00 38.00 123 GLU A O 1
ATOM 986 N N . ASN A 1 124 ? -44.336 -11.432 -22.598 1.00 45.03 124 ASN A N 1
ATOM 987 C CA . ASN A 1 124 ? -45.488 -11.150 -21.734 1.00 45.03 124 ASN A CA 1
ATOM 988 C C . ASN A 1 124 ? -45.682 -12.135 -20.548 1.00 45.03 124 ASN A C 1
ATOM 990 O O . ASN A 1 124 ? -46.135 -13.258 -20.742 1.00 45.03 124 ASN A O 1
ATOM 994 N N . TYR A 1 125 ? -45.440 -11.595 -19.335 1.00 41.31 125 TYR A N 1
ATOM 995 C CA . TYR A 1 125 ? -45.806 -12.032 -17.961 1.00 41.31 125 TYR A CA 1
ATOM 996 C C . TYR A 1 125 ? -45.040 -13.184 -17.262 1.00 41.31 125 TYR A C 1
ATOM 998 O O . TYR A 1 125 ? -44.490 -14.052 -17.929 1.00 41.31 125 TYR A O 1
ATOM 1006 N N . PRO A 1 126 ? -45.116 -13.308 -15.910 1.00 55.69 126 PRO A N 1
ATOM 1007 C CA . PRO A 1 126 ? -45.177 -12.281 -14.858 1.00 55.69 126 PRO A CA 1
ATOM 1008 C C . PRO A 1 126 ? -44.190 -12.522 -13.685 1.00 55.69 126 PRO A C 1
ATOM 1010 O O . PRO A 1 126 ? -43.562 -13.564 -13.530 1.00 55.69 126 PRO A O 1
ATOM 1013 N N . GLU A 1 127 ? -44.131 -11.511 -12.824 1.00 60.41 127 GLU A N 1
ATOM 1014 C CA . GLU A 1 127 ? -43.758 -11.534 -11.410 1.00 60.41 127 GLU A CA 1
ATOM 1015 C C . GLU A 1 127 ? -44.511 -12.625 -10.619 1.00 60.41 127 GLU A C 1
ATOM 1017 O O . GLU A 1 127 ? -45.737 -12.603 -10.566 1.00 60.41 127 GLU A O 1
ATOM 1022 N N . GLU A 1 128 ? -43.795 -13.546 -9.962 1.00 43.22 128 GLU A N 1
ATOM 1023 C CA . GLU A 1 128 ? -44.314 -14.247 -8.780 1.00 43.22 128 GLU A CA 1
ATOM 1024 C C . GLU A 1 128 ? -43.181 -14.763 -7.877 1.00 43.22 128 GLU A C 1
ATOM 1026 O O . GLU A 1 128 ? -42.310 -15.536 -8.283 1.00 43.22 128 GLU A O 1
ATOM 1031 N N . LEU A 1 129 ? -43.211 -14.307 -6.621 1.00 51.94 129 LEU A N 1
ATOM 1032 C CA . LEU A 1 129 ? -42.482 -14.887 -5.500 1.00 51.94 129 LEU A CA 1
ATOM 1033 C C . LEU A 1 129 ? -42.873 -16.359 -5.332 1.00 51.94 129 LEU A C 1
ATOM 1035 O O . LEU A 1 129 ? -44.031 -16.650 -5.037 1.00 51.94 129 LEU A O 1
ATOM 1039 N N . GLN A 1 130 ? -41.895 -17.263 -5.352 1.00 42.03 130 GLN A N 1
ATOM 1040 C CA . GLN A 1 130 ? -42.013 -18.538 -4.647 1.00 42.03 130 GLN A CA 1
ATOM 1041 C C . GLN A 1 130 ? -40.759 -18.798 -3.813 1.00 42.03 130 GLN A C 1
ATOM 1043 O O . GLN A 1 130 ? -39.663 -19.045 -4.315 1.00 42.03 130 GLN A O 1
ATOM 1048 N N . GLU A 1 131 ? -40.959 -18.703 -2.500 1.00 49.00 131 GLU A N 1
ATOM 1049 C CA . GLU A 1 131 ? -40.094 -19.248 -1.464 1.00 49.00 131 GLU A CA 1
ATOM 1050 C C . GLU A 1 131 ? -39.995 -20.769 -1.638 1.00 49.00 131 GLU A C 1
ATOM 1052 O O . GLU A 1 131 ? -40.890 -21.505 -1.219 1.00 49.00 131 GLU A O 1
ATOM 1057 N N . ASP A 1 132 ? -38.902 -21.266 -2.221 1.00 36.81 132 ASP A N 1
ATOM 1058 C CA . ASP A 1 132 ? -38.651 -22.707 -2.259 1.00 36.81 132 ASP A CA 1
ATOM 1059 C C . ASP A 1 132 ? -37.814 -23.134 -1.046 1.00 36.81 132 ASP A C 1
ATOM 1061 O O . ASP A 1 132 ? -36.582 -23.197 -1.039 1.00 36.81 132 ASP A O 1
ATOM 1065 N N . THR A 1 133 ? -38.534 -23.399 0.041 1.00 51.12 133 THR A N 1
ATOM 1066 C CA . THR A 1 133 ? -38.038 -24.128 1.205 1.00 51.12 133 THR A CA 1
ATOM 1067 C C . THR A 1 133 ? -38.140 -25.629 0.941 1.00 51.12 133 THR A C 1
ATOM 1069 O O . THR A 1 133 ? -39.078 -26.287 1.388 1.00 51.12 133 THR A O 1
ATOM 1072 N N . ARG A 1 134 ? -37.141 -26.225 0.272 1.00 43.72 134 ARG A N 1
ATOM 1073 C CA . ARG A 1 134 ? -36.961 -27.689 0.284 1.00 43.72 134 ARG A CA 1
ATOM 1074 C C . ARG A 1 134 ? -35.535 -28.128 0.582 1.00 43.72 134 ARG A C 1
ATOM 1076 O O . ARG A 1 134 ? -34.632 -28.182 -0.242 1.00 43.72 134 ARG A O 1
ATOM 1083 N N . PHE A 1 135 ? -35.418 -28.480 1.853 1.00 45.06 135 PHE A N 1
ATOM 1084 C CA . PHE A 1 135 ? -34.488 -29.409 2.462 1.00 45.06 135 PHE A CA 1
ATOM 1085 C C . PHE A 1 135 ? -34.157 -30.645 1.603 1.00 45.06 135 PHE A C 1
ATOM 1087 O O . PHE A 1 135 ? -35.035 -31.266 1.013 1.00 45.06 135 PHE A O 1
ATOM 1094 N N . ALA A 1 136 ? -32.907 -31.082 1.780 1.00 51.34 136 ALA A N 1
ATOM 1095 C CA . ALA A 1 136 ? -32.430 -32.464 1.730 1.00 51.34 136 ALA A CA 1
ATOM 1096 C C . ALA A 1 136 ? -32.142 -33.099 0.360 1.00 51.34 136 ALA A C 1
ATOM 1098 O O . ALA A 1 136 ? -32.835 -34.010 -0.071 1.00 51.34 136 ALA A O 1
ATOM 1099 N N . GLU A 1 137 ? -30.941 -32.832 -0.159 1.00 43.12 137 GLU A N 1
ATOM 1100 C CA . GLU A 1 137 ? -30.103 -33.941 -0.621 1.00 43.12 137 GLU A CA 1
ATOM 1101 C C . GLU A 1 137 ? -28.620 -33.651 -0.363 1.00 43.12 137 GLU A C 1
ATOM 1103 O O . GLU A 1 137 ? -27.947 -32.894 -1.062 1.00 43.12 137 GLU A O 1
ATOM 1108 N N . ARG A 1 138 ? -28.104 -34.249 0.718 1.00 47.28 138 ARG A N 1
ATOM 1109 C CA . ARG A 1 138 ? -26.679 -34.269 1.052 1.00 47.28 138 ARG A CA 1
ATOM 1110 C C . ARG A 1 138 ? -25.934 -35.053 -0.030 1.00 47.28 138 ARG A C 1
ATOM 1112 O O . ARG A 1 138 ? -25.710 -36.255 0.112 1.00 47.28 138 ARG A O 1
ATOM 1119 N N . LYS A 1 139 ? -25.494 -34.369 -1.087 1.00 46.09 139 LYS A N 1
ATOM 1120 C CA . LYS A 1 139 ? -24.395 -34.865 -1.915 1.00 46.09 139 LYS A CA 1
ATOM 1121 C C . LYS A 1 139 ? -23.151 -34.944 -1.038 1.00 46.09 139 LYS A C 1
ATOM 1123 O O . LYS A 1 139 ? -22.712 -33.962 -0.444 1.00 46.09 139 LYS A O 1
ATOM 1128 N N . LYS A 1 140 ? -22.644 -36.169 -0.922 1.00 46.88 140 LYS A N 1
ATOM 1129 C CA . LYS A 1 140 ? -21.389 -36.536 -0.273 1.00 46.88 140 LYS A CA 1
ATOM 1130 C C . LYS A 1 140 ? -20.298 -35.576 -0.746 1.00 46.88 140 LYS A C 1
ATOM 1132 O O . LYS A 1 140 ? -19.940 -35.582 -1.920 1.00 46.88 140 LYS A O 1
ATOM 1137 N N . MET A 1 141 ? -19.817 -34.739 0.169 1.00 41.78 141 MET A N 1
ATOM 1138 C CA . MET A 1 141 ? -18.642 -33.910 -0.060 1.00 41.78 141 MET A CA 1
ATOM 1139 C C . MET A 1 141 ? -17.456 -34.829 -0.388 1.00 41.78 141 MET A C 1
ATOM 1141 O O . MET A 1 141 ? -17.267 -35.830 0.314 1.00 41.78 141 MET A O 1
ATOM 1145 N N . PRO A 1 142 ? -16.670 -34.536 -1.435 1.00 52.84 142 PRO A N 1
ATOM 1146 C CA . PRO A 1 142 ? -15.406 -35.218 -1.647 1.00 52.84 142 PRO A CA 1
ATOM 1147 C C . PRO A 1 142 ? -14.510 -34.971 -0.431 1.00 52.84 142 PRO A C 1
ATOM 1149 O O . PRO A 1 142 ? -14.438 -33.857 0.089 1.00 52.84 142 PRO A O 1
ATOM 1152 N N . LEU A 1 143 ? -13.869 -36.041 0.042 1.00 46.84 143 LEU A N 1
ATOM 1153 C CA . LEU A 1 143 ? -12.850 -35.983 1.081 1.00 46.84 143 LEU A CA 1
ATOM 1154 C C . LEU A 1 143 ? -11.827 -34.909 0.713 1.00 46.84 143 LEU A C 1
ATOM 1156 O O . LEU A 1 143 ? -11.084 -35.055 -0.256 1.00 46.84 143 LEU A O 1
ATOM 1160 N N . VAL A 1 144 ? -11.801 -33.844 1.511 1.00 50.25 144 VAL A N 1
ATOM 1161 C CA . VAL A 1 144 ? -10.714 -32.872 1.531 1.00 50.25 144 VAL A CA 1
ATOM 1162 C C . VAL A 1 144 ? -9.425 -33.668 1.760 1.00 50.25 144 VAL A C 1
ATOM 1164 O O . VAL A 1 144 ? -9.337 -34.387 2.763 1.00 50.25 144 VAL A O 1
ATOM 1167 N N . PRO A 1 145 ? -8.443 -33.618 0.843 1.00 48.56 145 PRO A N 1
ATOM 1168 C CA . PRO A 1 145 ? -7.171 -34.277 1.066 1.00 48.56 145 PRO A CA 1
ATOM 1169 C C . PRO A 1 145 ? -6.558 -33.693 2.337 1.00 48.56 145 PRO A C 1
ATOM 1171 O O . PRO A 1 145 ? -6.487 -32.474 2.497 1.00 48.56 145 PRO A O 1
ATOM 1174 N N . LYS A 1 146 ? -6.155 -34.579 3.256 1.00 49.03 146 LYS A N 1
ATOM 1175 C CA . LYS A 1 146 ? -5.353 -34.242 4.435 1.00 49.03 146 LYS A CA 1
ATOM 1176 C C . LYS A 1 146 ? -4.219 -33.331 3.977 1.00 49.03 146 LYS A C 1
ATOM 1178 O O . LYS A 1 146 ? -3.287 -33.786 3.316 1.00 49.03 146 LYS A O 1
ATOM 1183 N N . ARG A 1 147 ? -4.342 -32.045 4.307 1.00 44.69 147 ARG A N 1
ATOM 1184 C CA . ARG A 1 147 ? -3.299 -31.045 4.137 1.00 44.69 147 ARG A CA 1
ATOM 1185 C C . ARG A 1 147 ? -2.132 -31.533 4.982 1.00 44.69 147 ARG A C 1
ATOM 1187 O O . ARG A 1 147 ? -2.210 -31.543 6.207 1.00 44.69 147 ARG A O 1
ATOM 1194 N N . ARG A 1 148 ? -1.127 -32.069 4.297 1.00 48.81 148 ARG A N 1
ATOM 1195 C CA . ARG A 1 148 ? 0.172 -32.409 4.856 1.00 48.81 148 ARG A CA 1
ATOM 1196 C C . ARG A 1 148 ? 0.643 -31.169 5.606 1.00 48.81 148 ARG A C 1
ATOM 1198 O O . ARG A 1 148 ? 0.674 -30.084 5.028 1.00 48.81 148 ARG A O 1
ATOM 1205 N N . GLU A 1 149 ? 0.910 -31.330 6.893 1.00 40.44 149 GLU A N 1
ATOM 1206 C CA . GLU A 1 149 ? 1.630 -30.356 7.702 1.00 40.44 149 GLU A CA 1
ATOM 1207 C C . GLU A 1 149 ? 3.052 -30.280 7.136 1.00 40.44 149 GLU A C 1
ATOM 1209 O O . GLU A 1 149 ? 3.979 -30.921 7.618 1.00 40.44 149 GLU A O 1
ATOM 1214 N N . GLU A 1 150 ? 3.204 -29.573 6.020 1.00 43.41 150 GLU A N 1
ATOM 1215 C CA . GLU A 1 150 ? 4.476 -28.981 5.653 1.00 43.41 150 GLU A CA 1
ATOM 1216 C C . GLU A 1 150 ? 4.624 -27.774 6.565 1.00 43.41 150 GLU A C 1
ATOM 1218 O O . GLU A 1 150 ? 4.008 -26.723 6.389 1.00 43.41 150 GLU A O 1
ATOM 1223 N N . SER A 1 151 ? 5.380 -28.014 7.630 1.00 40.19 151 SER A N 1
ATOM 1224 C CA . SER A 1 151 ? 6.118 -27.016 8.377 1.00 40.19 151 SER A CA 1
ATOM 1225 C C . SER A 1 151 ? 6.733 -26.016 7.400 1.00 40.19 151 SER A C 1
ATOM 1227 O O . SER A 1 151 ? 7.783 -26.272 6.818 1.00 40.19 151 SER A O 1
ATOM 1229 N N . PHE A 1 152 ? 6.047 -24.888 7.213 1.00 39.22 152 PHE A N 1
ATOM 1230 C CA . PHE A 1 152 ? 6.645 -23.670 6.697 1.00 39.22 152 PHE A CA 1
ATOM 1231 C C . PHE A 1 152 ? 7.675 -23.230 7.732 1.00 39.22 152 PHE A C 1
ATOM 1233 O O . PHE A 1 152 ? 7.367 -22.559 8.719 1.00 39.22 152 PHE A O 1
ATOM 1240 N N . GLU A 1 153 ? 8.900 -23.692 7.521 1.00 41.00 153 GLU A N 1
ATOM 1241 C CA . GLU A 1 153 ? 10.090 -23.045 8.028 1.00 41.00 153 GLU A CA 1
ATOM 1242 C C . GLU A 1 153 ? 10.026 -21.611 7.504 1.00 41.00 153 GLU A C 1
ATOM 1244 O O . GLU A 1 153 ? 10.049 -21.343 6.304 1.00 41.00 153 GLU A O 1
ATOM 1249 N N . ARG A 1 154 ? 9.762 -20.696 8.432 1.00 43.16 154 ARG A N 1
ATOM 1250 C CA . ARG A 1 154 ? 9.732 -19.262 8.203 1.00 43.16 154 ARG A CA 1
ATOM 1251 C C . ARG A 1 154 ? 11.155 -18.856 7.837 1.00 43.16 154 ARG A C 1
ATOM 1253 O O . ARG A 1 154 ? 11.940 -18.542 8.724 1.00 43.16 154 ARG A O 1
ATOM 1260 N N . GLU A 1 155 ? 11.484 -18.920 6.551 1.00 41.00 155 GLU A N 1
ATOM 1261 C CA . GLU A 1 155 ? 12.688 -18.298 6.017 1.00 41.00 155 GLU A CA 1
ATOM 1262 C C . GLU A 1 155 ? 12.596 -16.807 6.337 1.00 41.00 155 GLU A C 1
ATOM 1264 O O . GLU A 1 155 ? 11.723 -16.078 5.857 1.00 41.00 155 GLU A O 1
ATOM 1269 N N . GLU A 1 156 ? 13.442 -16.384 7.271 1.00 43.28 156 GLU A N 1
ATOM 1270 C CA . GLU A 1 156 ? 13.639 -14.981 7.569 1.00 43.28 156 GLU A CA 1
ATOM 1271 C C . GLU A 1 156 ? 14.058 -14.261 6.284 1.00 43.28 156 GLU A C 1
ATOM 1273 O O . GLU A 1 156 ? 14.871 -14.800 5.528 1.00 43.28 156 GLU A O 1
ATOM 1278 N N . PRO A 1 157 ? 13.545 -13.047 6.017 1.00 42.84 157 PRO A N 1
ATOM 1279 C CA . PRO A 1 157 ? 14.018 -12.258 4.896 1.00 42.84 157 PRO A CA 1
ATOM 1280 C C . PRO A 1 157 ? 15.507 -11.982 5.108 1.00 42.84 157 PRO A C 1
ATOM 1282 O O . PRO A 1 157 ? 15.906 -11.170 5.947 1.00 42.84 157 PRO A O 1
ATOM 1285 N N . SER A 1 158 ? 16.327 -12.699 4.343 1.00 42.31 158 SER A N 1
ATOM 1286 C CA . SER A 1 158 ? 17.753 -12.473 4.214 1.00 42.31 158 SER A CA 1
ATOM 1287 C C . SER A 1 158 ? 17.964 -11.007 3.864 1.00 42.31 158 SER A C 1
ATOM 1289 O O . SER A 1 158 ? 17.628 -10.558 2.766 1.00 42.31 158 SER A O 1
ATOM 1291 N N . ARG A 1 159 ? 18.500 -10.264 4.835 1.00 38.38 159 ARG A N 1
ATOM 1292 C CA . ARG A 1 159 ? 19.091 -8.944 4.643 1.00 38.38 159 ARG A CA 1
ATOM 1293 C C . ARG A 1 159 ? 20.039 -9.023 3.450 1.00 38.38 159 ARG A C 1
ATOM 1295 O O . ARG A 1 159 ? 21.119 -9.599 3.559 1.00 38.38 159 ARG A O 1
ATOM 1302 N N . TYR A 1 160 ? 19.637 -8.436 2.331 1.00 39.91 160 TYR A N 1
ATOM 1303 C CA . TYR A 1 160 ? 20.563 -8.082 1.269 1.00 39.91 160 TYR A CA 1
ATOM 1304 C C . TYR A 1 160 ? 21.439 -6.940 1.787 1.00 39.91 160 TYR A C 1
ATOM 1306 O O . TYR A 1 160 ? 21.097 -5.764 1.699 1.00 39.91 160 TYR A O 1
ATOM 1314 N N . SER A 1 161 ? 22.559 -7.317 2.397 1.00 48.00 161 SER A N 1
ATOM 1315 C CA . SER A 1 161 ? 23.731 -6.463 2.515 1.00 48.00 161 SER A CA 1
ATOM 1316 C C . SER A 1 161 ? 24.449 -6.497 1.169 1.00 48.00 161 SER A C 1
ATOM 1318 O O . SER A 1 161 ? 25.322 -7.333 0.955 1.00 48.00 161 SER A O 1
ATOM 1320 N N . GLU A 1 162 ? 24.073 -5.618 0.244 1.00 42.25 162 GLU A N 1
ATOM 1321 C CA . GLU A 1 162 ? 24.932 -5.300 -0.897 1.00 42.25 162 GLU A CA 1
ATOM 1322 C C . GLU A 1 162 ? 25.820 -4.112 -0.509 1.00 42.25 162 GLU A C 1
ATOM 1324 O O . GLU A 1 162 ? 25.532 -2.947 -0.774 1.00 42.25 162 GLU A O 1
ATOM 1329 N N . GLU A 1 163 ? 26.923 -4.429 0.175 1.00 42.78 163 GLU A N 1
ATOM 1330 C CA . GLU A 1 163 ? 28.118 -3.588 0.193 1.00 42.78 163 GLU A CA 1
ATOM 1331 C C . GLU A 1 163 ? 28.679 -3.527 -1.236 1.00 42.78 163 GLU A C 1
ATOM 1333 O O . GLU A 1 163 ? 29.577 -4.283 -1.613 1.00 42.78 163 GLU A O 1
ATOM 1338 N N . GLN A 1 164 ? 28.167 -2.605 -2.056 1.00 42.31 164 GLN A N 1
ATOM 1339 C CA . GLN A 1 164 ? 28.909 -2.149 -3.227 1.00 42.31 164 GLN A CA 1
ATOM 1340 C C . GLN A 1 164 ? 30.053 -1.249 -2.762 1.00 42.31 164 GLN A C 1
ATOM 1342 O O . GLN A 1 164 ? 29.952 -0.029 -2.638 1.00 42.31 164 GLN A O 1
ATOM 1347 N N . SER A 1 165 ? 31.168 -1.919 -2.496 1.00 37.69 165 SER A N 1
ATOM 1348 C CA . SER A 1 165 ? 32.510 -1.362 -2.471 1.00 37.69 165 SER A CA 1
ATOM 1349 C C . SER A 1 165 ? 32.771 -0.583 -3.765 1.00 37.69 165 SER A C 1
ATOM 1351 O O . SER A 1 165 ? 32.960 -1.139 -4.846 1.00 37.69 165 SER A O 1
ATOM 1353 N N . ILE A 1 166 ? 32.774 0.744 -3.652 1.00 38.16 166 ILE A N 1
ATOM 1354 C CA . ILE A 1 166 ? 33.204 1.639 -4.722 1.00 38.16 166 ILE A CA 1
ATOM 1355 C C . ILE A 1 166 ? 34.723 1.496 -4.826 1.00 38.16 166 ILE A C 1
ATOM 1357 O O . ILE A 1 166 ? 35.477 1.958 -3.970 1.00 38.16 166 ILE A O 1
ATOM 1361 N N . SER A 1 167 ? 35.157 0.803 -5.875 1.00 42.53 167 SER A N 1
ATOM 1362 C CA . SER A 1 167 ? 36.552 0.718 -6.291 1.00 42.53 167 SER A CA 1
ATOM 1363 C C . SER A 1 167 ? 37.072 2.127 -6.633 1.00 42.53 167 SER A C 1
ATOM 1365 O O . SER A 1 167 ? 36.447 2.815 -7.447 1.00 42.53 167 SER A O 1
ATOM 1367 N N . PRO A 1 168 ? 38.179 2.603 -6.031 1.00 47.34 168 PRO A N 1
ATOM 1368 C CA . PRO A 1 168 ? 38.778 3.874 -6.406 1.00 47.34 168 PRO A CA 1
ATOM 1369 C C . PRO A 1 168 ? 39.423 3.751 -7.791 1.00 47.34 168 PRO A C 1
ATOM 1371 O O . PRO A 1 168 ? 40.330 2.950 -8.011 1.00 47.34 168 PRO A O 1
ATOM 1374 N N . SER A 1 169 ? 38.940 4.568 -8.724 1.00 49.75 169 SER A N 1
ATOM 1375 C CA . SER A 1 169 ? 39.508 4.715 -10.064 1.00 49.75 169 SER A CA 1
ATOM 1376 C C . SER A 1 169 ? 40.973 5.182 -9.974 1.00 49.75 169 SER A C 1
ATOM 1378 O O . SER A 1 169 ? 41.237 6.182 -9.297 1.00 49.75 169 SER A O 1
ATOM 1380 N N . PRO A 1 170 ? 41.941 4.500 -10.616 1.00 46.47 170 PRO A N 1
ATOM 1381 C CA . PRO A 1 170 ? 43.325 4.949 -10.646 1.00 46.47 170 PRO A CA 1
ATOM 1382 C C . PRO A 1 170 ? 43.467 6.178 -11.551 1.00 46.47 170 PRO A C 1
ATOM 1384 O O . PRO A 1 170 ? 43.047 6.186 -12.709 1.00 46.47 170 PRO A O 1
ATOM 1387 N N . ALA A 1 171 ? 44.084 7.222 -11.003 1.00 49.44 171 ALA A N 1
ATOM 1388 C CA . ALA A 1 171 ? 44.503 8.405 -11.737 1.00 49.44 171 ALA A CA 1
ATOM 1389 C C . ALA A 1 171 ? 45.470 8.017 -12.876 1.00 49.44 171 ALA A C 1
ATOM 1391 O O . ALA A 1 171 ? 46.436 7.291 -12.625 1.00 49.44 171 ALA A O 1
ATOM 1392 N N . PRO A 1 172 ? 45.270 8.503 -14.114 1.00 50.06 172 PRO A N 1
ATOM 1393 C CA . PRO A 1 172 ? 46.272 8.360 -15.153 1.00 50.06 172 PRO A CA 1
ATOM 1394 C C . PRO A 1 172 ? 47.412 9.350 -14.894 1.00 50.06 172 PRO A C 1
ATOM 1396 O O . PRO A 1 172 ? 47.331 10.532 -15.225 1.00 50.06 172 PRO A O 1
ATOM 1399 N N . SER A 1 173 ? 48.499 8.845 -14.319 1.00 53.75 173 SER A N 1
ATOM 1400 C CA . SER A 1 173 ? 49.821 9.449 -14.451 1.00 53.75 173 SER A CA 1
ATOM 1401 C C . SER A 1 173 ? 50.259 9.310 -15.912 1.00 53.75 173 SER A C 1
ATOM 1403 O O . SER A 1 173 ? 50.719 8.247 -16.321 1.00 53.75 173 SER A O 1
ATOM 1405 N N . GLN A 1 174 ? 50.098 10.364 -16.714 1.00 46.69 174 GLN A N 1
ATOM 1406 C CA . GLN A 1 174 ? 50.880 10.530 -17.940 1.00 46.69 174 GLN A CA 1
ATOM 1407 C C . GLN A 1 174 ? 51.978 11.555 -17.688 1.00 46.69 174 GLN A C 1
ATOM 1409 O O . GLN A 1 174 ? 51.842 12.756 -17.903 1.00 46.69 174 GLN A O 1
ATOM 1414 N N . GLU A 1 175 ? 53.075 11.010 -17.185 1.00 44.88 175 GLU A N 1
ATOM 1415 C CA . GLU A 1 175 ? 54.419 11.533 -17.326 1.00 44.88 175 GLU A CA 1
ATOM 1416 C C . GLU A 1 175 ? 54.853 11.228 -18.770 1.00 44.88 175 GLU A C 1
ATOM 1418 O O . GLU A 1 175 ? 54.987 10.072 -19.167 1.00 44.88 175 GLU A O 1
ATOM 1423 N N . GLY A 1 176 ? 54.961 12.267 -19.592 1.00 43.44 176 GLY A N 1
ATOM 1424 C CA . GLY A 1 176 ? 55.285 12.159 -21.011 1.00 43.44 176 GLY A CA 1
ATOM 1425 C C . GLY A 1 176 ? 55.969 13.434 -21.470 1.00 43.44 176 GLY A C 1
ATOM 1426 O O . GLY A 1 176 ? 55.341 14.316 -22.050 1.00 43.44 176 GLY A O 1
ATOM 1427 N N . GLY A 1 177 ? 57.254 13.553 -21.136 1.00 40.50 177 GLY A N 1
ATOM 1428 C CA . GLY A 1 177 ? 58.129 14.583 -21.675 1.00 40.50 177 GLY A CA 1
ATOM 1429 C C . GLY A 1 177 ? 58.290 14.389 -23.178 1.00 40.50 177 GLY A C 1
ATOM 1430 O O . GLY A 1 177 ? 58.874 13.405 -23.624 1.00 40.50 177 GLY A O 1
ATOM 1431 N N . TYR A 1 178 ? 57.772 15.336 -23.953 1.00 37.25 178 TYR A N 1
ATOM 1432 C CA . TYR A 1 178 ? 58.096 15.465 -25.366 1.00 37.25 178 TYR A CA 1
ATOM 1433 C C . TYR A 1 178 ? 59.343 16.342 -25.485 1.00 37.25 178 TYR A C 1
ATOM 1435 O O . TYR A 1 178 ? 59.295 17.554 -25.273 1.00 37.25 178 TYR A O 1
ATOM 1443 N N . GLU A 1 179 ? 60.470 15.710 -25.800 1.00 36.50 179 GLU A N 1
ATOM 1444 C CA . GLU A 1 179 ? 61.643 16.393 -26.334 1.00 36.50 179 GLU A CA 1
ATOM 1445 C C . GLU A 1 179 ? 61.278 17.004 -27.693 1.00 36.50 179 GLU A C 1
ATOM 1447 O O . GLU A 1 179 ? 60.894 16.301 -28.627 1.00 36.50 179 GLU A O 1
ATOM 1452 N N . SER A 1 180 ? 61.385 18.329 -27.797 1.00 41.50 180 SER A N 1
ATOM 1453 C CA . SER A 1 180 ? 61.338 19.058 -29.066 1.00 41.50 180 SER A CA 1
ATOM 1454 C C . SER A 1 180 ? 62.588 18.741 -29.895 1.00 41.50 180 SER A C 1
ATOM 1456 O O . SER A 1 180 ? 63.685 19.113 -29.470 1.00 41.50 180 SER A O 1
ATOM 1458 N N . PRO A 1 181 ? 62.470 18.169 -31.107 1.00 46.03 181 PRO A N 1
ATOM 1459 C CA . PRO A 1 181 ? 63.549 18.200 -32.077 1.00 46.03 181 PRO A CA 1
ATOM 1460 C C . PRO A 1 181 ? 63.551 19.579 -32.745 1.00 46.03 181 PRO A C 1
ATOM 1462 O O . PRO A 1 181 ? 62.599 19.966 -33.427 1.00 46.03 181 PRO A O 1
ATOM 1465 N N . SER A 1 182 ? 64.629 20.336 -32.557 1.00 41.03 182 SER A N 1
ATOM 1466 C CA . SER A 1 182 ? 64.905 21.551 -33.318 1.00 41.03 182 SER A CA 1
ATOM 1467 C C . SER A 1 182 ? 65.204 21.188 -34.776 1.00 41.03 182 SER A C 1
ATOM 1469 O O . SER A 1 182 ? 66.335 20.893 -35.159 1.00 41.03 182 SER A O 1
ATOM 1471 N N . TYR A 1 183 ? 64.174 21.210 -35.621 1.00 35.38 183 TYR A N 1
ATOM 1472 C CA . TYR A 1 183 ? 64.365 21.151 -37.066 1.00 35.38 183 TYR A CA 1
ATOM 1473 C C . TYR A 1 183 ? 64.975 22.467 -37.554 1.00 35.38 183 TYR A C 1
ATOM 1475 O O . TYR A 1 183 ? 64.362 23.534 -37.499 1.00 35.38 183 TYR A O 1
ATOM 1483 N N . SER A 1 184 ? 66.211 22.373 -38.036 1.00 35.06 184 SER A N 1
ATOM 1484 C CA . SER A 1 184 ? 66.834 23.412 -38.842 1.00 35.06 184 SER A CA 1
ATOM 1485 C C . SER A 1 184 ? 66.167 23.423 -40.220 1.00 35.06 184 SER A C 1
ATOM 1487 O O . SER A 1 184 ? 66.184 22.436 -40.952 1.00 35.06 184 SER A O 1
ATOM 1489 N N . TYR A 1 185 ? 65.541 24.547 -40.561 1.00 33.47 185 TYR A N 1
ATOM 1490 C CA . TYR A 1 185 ? 65.044 24.813 -41.906 1.00 33.47 185 TYR A CA 1
ATOM 1491 C C . TYR A 1 185 ? 66.241 24.955 -42.857 1.00 33.47 185 TYR A C 1
ATOM 1493 O O . TYR A 1 185 ? 66.838 26.026 -42.959 1.00 33.47 185 TYR A O 1
ATOM 1501 N N . GLN A 1 186 ? 66.593 23.887 -43.573 1.00 38.69 186 GLN A N 1
ATOM 1502 C CA . GLN A 1 186 ? 67.257 24.029 -44.867 1.00 38.69 186 GLN A CA 1
ATOM 1503 C C . GLN A 1 186 ? 66.180 24.373 -45.891 1.00 38.69 186 GLN A C 1
ATOM 1505 O O . GLN A 1 186 ? 65.295 23.567 -46.166 1.00 38.69 186 GLN A O 1
ATOM 1510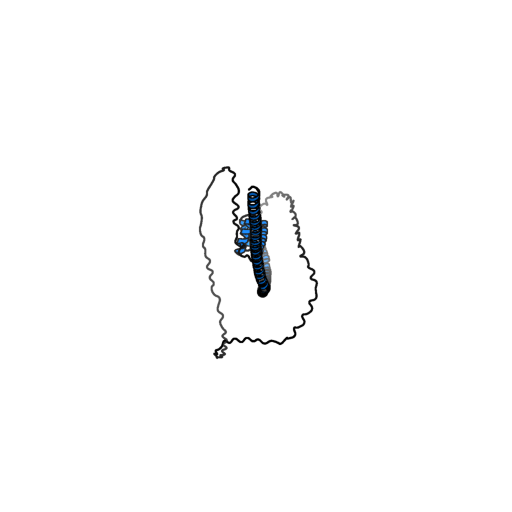 N N . GLN A 1 187 ? 66.238 25.595 -46.424 1.00 41.97 187 GLN A N 1
ATOM 1511 C CA . GLN A 1 187 ? 65.438 25.976 -47.580 1.00 41.97 187 GLN A CA 1
ATOM 1512 C C . GLN A 1 187 ? 65.788 25.047 -48.751 1.00 41.97 187 GLN A C 1
ATOM 1514 O O . GLN A 1 187 ? 66.953 25.024 -49.162 1.00 41.97 187 GLN A O 1
ATOM 1519 N N . PRO A 1 188 ? 64.823 24.296 -49.308 1.00 44.50 188 PRO A N 1
ATOM 1520 C CA . PRO A 1 188 ? 65.033 23.651 -50.586 1.00 44.50 188 PRO A CA 1
ATOM 1521 C C . PRO A 1 188 ? 65.133 24.744 -51.648 1.00 44.50 188 PRO A C 1
ATOM 1523 O O . PRO A 1 188 ? 64.267 25.609 -51.787 1.00 44.50 188 PRO A O 1
ATOM 1526 N N . VAL A 1 189 ? 66.241 24.705 -52.377 1.00 47.94 189 VAL A N 1
ATOM 1527 C CA . VAL A 1 189 ? 66.459 25.482 -53.589 1.00 47.94 189 VAL A CA 1
ATOM 1528 C C . VAL A 1 189 ? 65.306 25.151 -54.537 1.00 47.94 189 VAL A C 1
ATOM 1530 O O . VAL A 1 189 ? 65.104 23.982 -54.866 1.00 47.94 189 VAL A O 1
ATOM 1533 N N . GLN A 1 190 ? 64.525 26.167 -54.915 1.00 42.94 190 GLN A N 1
ATOM 1534 C CA . GLN A 1 190 ? 63.446 26.063 -55.895 1.00 42.94 190 GLN A CA 1
ATOM 1535 C C . GLN A 1 190 ? 64.024 25.525 -57.204 1.00 42.94 190 GLN A C 1
ATOM 1537 O O . GLN A 1 190 ? 64.561 26.265 -58.025 1.00 42.94 190 GLN A O 1
ATOM 1542 N N . SER A 1 191 ? 63.924 24.213 -57.379 1.00 52.66 191 SER A N 1
ATOM 1543 C CA . SER A 1 191 ? 63.972 23.613 -58.698 1.00 52.66 191 SER A CA 1
ATOM 1544 C C . SER A 1 191 ? 62.657 24.014 -59.343 1.00 52.66 191 SER A C 1
ATOM 1546 O O . SER A 1 191 ? 61.588 23.713 -58.815 1.00 52.66 191 SER A O 1
ATOM 1548 N N . THR A 1 192 ? 62.735 24.787 -60.417 1.00 52.62 192 THR A N 1
ATOM 1549 C CA . THR A 1 192 ? 61.592 25.114 -61.261 1.00 52.62 192 THR A CA 1
ATOM 1550 C C . THR A 1 192 ? 61.095 23.808 -61.876 1.00 52.62 192 THR A C 1
ATOM 1552 O O . THR A 1 192 ? 61.582 23.410 -62.933 1.00 52.62 192 THR A O 1
ATOM 1555 N N . MET A 1 193 ? 60.206 23.103 -61.169 1.00 53.75 193 MET A N 1
ATOM 1556 C CA . MET A 1 193 ? 59.376 22.051 -61.751 1.00 53.75 193 MET A CA 1
ATOM 1557 C C . MET A 1 193 ? 58.680 22.665 -62.962 1.00 53.75 193 MET A C 1
ATOM 1559 O O . MET A 1 193 ? 58.108 23.755 -62.859 1.00 53.75 193 MET A O 1
ATOM 1563 N N . GLY A 1 194 ? 58.813 22.020 -64.119 1.00 62.91 194 GLY A N 1
ATOM 1564 C CA . GLY A 1 194 ? 58.075 22.445 -65.299 1.00 62.91 194 GLY A CA 1
ATOM 1565 C C . GLY A 1 194 ? 56.583 22.295 -65.019 1.00 62.91 194 GLY A C 1
ATOM 1566 O O . GLY A 1 194 ? 56.190 21.419 -64.254 1.00 62.91 194 GLY A O 1
ATOM 1567 N N . GLU A 1 195 ? 55.742 23.124 -65.634 1.00 70.44 195 GLU A N 1
ATOM 1568 C CA . GLU A 1 195 ? 54.278 23.034 -65.480 1.00 70.44 195 GLU A CA 1
ATOM 1569 C C . GLU A 1 195 ? 53.753 21.603 -65.733 1.00 70.44 195 GLU A C 1
ATOM 1571 O O . GLU A 1 195 ? 52.841 21.155 -65.049 1.00 70.44 195 GLU A O 1
ATOM 1576 N N . SER A 1 196 ? 54.424 20.837 -66.603 1.00 75.12 196 SER A N 1
ATOM 1577 C CA . SER A 1 196 ? 54.118 19.424 -66.864 1.00 75.12 196 SER A CA 1
ATOM 1578 C C . SER A 1 196 ? 54.319 18.490 -65.661 1.00 75.12 196 SER A C 1
ATOM 1580 O O . SER A 1 196 ? 53.578 17.522 -65.534 1.00 75.12 196 SER A O 1
ATOM 1582 N N . ASP A 1 197 ? 55.295 18.752 -64.786 1.00 79.25 197 ASP A N 1
ATOM 1583 C CA . ASP A 1 197 ? 55.555 17.914 -63.602 1.00 79.25 197 ASP A CA 1
ATOM 1584 C C . ASP A 1 197 ? 54.527 18.202 -62.495 1.00 79.25 197 ASP A C 1
ATOM 1586 O O . ASP A 1 197 ? 54.206 17.344 -61.671 1.00 79.25 197 ASP A O 1
ATOM 1590 N N . ILE A 1 198 ? 54.006 19.435 -62.477 1.00 77.69 198 ILE A N 1
ATOM 1591 C CA . ILE A 1 198 ? 52.932 19.849 -61.574 1.00 77.69 198 ILE A CA 1
ATOM 1592 C C . ILE A 1 198 ? 51.627 19.178 -62.002 1.00 77.69 198 ILE A C 1
ATOM 1594 O O . ILE A 1 198 ? 50.918 18.660 -61.144 1.00 77.69 198 ILE A O 1
ATOM 1598 N N . ASP A 1 199 ? 51.336 19.132 -63.303 1.00 86.62 199 ASP A N 1
ATOM 1599 C CA . ASP A 1 199 ? 50.141 18.464 -63.824 1.00 86.62 199 ASP A CA 1
ATOM 1600 C C . ASP A 1 199 ? 50.158 16.952 -63.535 1.00 86.62 199 ASP A C 1
ATOM 1602 O O . ASP A 1 199 ? 49.157 16.414 -63.063 1.00 86.62 199 ASP A O 1
ATOM 1606 N N . GLU A 1 200 ? 51.302 16.275 -63.702 1.00 86.88 200 GLU A N 1
ATOM 1607 C CA . GLU A 1 200 ? 51.437 14.845 -63.375 1.00 86.88 200 GLU A CA 1
ATOM 1608 C C . GLU A 1 200 ? 51.269 14.580 -61.867 1.00 86.88 200 GLU A C 1
ATOM 1610 O O . GLU A 1 200 ? 50.530 13.677 -61.470 1.00 86.88 200 GLU A O 1
ATOM 1615 N N . MET A 1 201 ? 51.865 15.419 -61.009 1.00 83.88 201 MET A N 1
ATOM 1616 C CA . MET A 1 201 ? 51.692 15.314 -59.556 1.00 83.88 201 MET A CA 1
ATOM 1617 C C . MET A 1 201 ? 50.240 15.584 -59.131 1.00 83.88 201 MET A C 1
ATOM 1619 O O . MET A 1 201 ? 49.727 14.938 -58.215 1.00 83.88 201 MET A O 1
ATOM 1623 N N . VAL A 1 202 ? 49.555 16.524 -59.786 1.00 90.38 202 VAL A N 1
ATOM 1624 C CA . VAL A 1 202 ? 48.138 16.803 -59.524 1.00 90.38 202 VAL A CA 1
ATOM 1625 C C . VAL A 1 202 ? 47.269 15.624 -59.959 1.00 90.38 202 VAL A C 1
ATOM 1627 O O . VAL A 1 202 ? 46.397 15.218 -59.190 1.00 90.38 202 VAL A O 1
ATOM 1630 N N . GLU A 1 203 ? 47.507 15.034 -61.131 1.00 92.06 203 GLU A N 1
ATOM 1631 C CA . GLU A 1 203 ? 46.772 13.848 -61.582 1.00 92.06 203 GLU A CA 1
ATOM 1632 C C . GLU A 1 203 ? 47.000 12.639 -60.665 1.00 92.06 203 GLU A C 1
ATOM 1634 O O . GLU A 1 203 ? 46.041 11.932 -60.343 1.00 92.06 203 GLU A O 1
ATOM 1639 N N . GLU A 1 204 ? 48.224 12.416 -60.181 1.00 93.56 204 GLU A N 1
ATOM 1640 C CA . GLU A 1 204 ? 48.526 11.338 -59.233 1.00 93.56 204 GLU A CA 1
ATOM 1641 C C . GLU A 1 204 ? 47.799 11.548 -57.895 1.00 93.56 204 GLU A C 1
ATOM 1643 O O . GLU A 1 204 ? 47.107 10.645 -57.419 1.00 93.56 204 GLU A O 1
ATOM 1648 N N . ILE A 1 205 ? 47.839 12.767 -57.338 1.00 91.56 205 ILE A N 1
ATOM 1649 C CA . ILE A 1 205 ? 47.120 13.113 -56.099 1.00 91.56 205 ILE A CA 1
ATOM 1650 C C . ILE A 1 205 ? 45.604 12.946 -56.272 1.00 91.56 205 ILE A C 1
ATOM 1652 O O . ILE A 1 205 ? 44.926 12.434 -55.374 1.00 91.56 205 ILE A O 1
ATOM 1656 N N . VAL A 1 206 ? 45.050 13.377 -57.409 1.00 90.75 206 VAL A N 1
ATOM 1657 C CA . VAL A 1 206 ? 43.616 13.241 -57.699 1.00 90.75 206 VAL A CA 1
ATOM 1658 C C . VAL A 1 206 ? 43.234 11.766 -57.828 1.00 90.75 206 VAL A C 1
ATOM 1660 O O . VAL A 1 206 ? 42.249 11.347 -57.219 1.00 90.75 206 VAL A O 1
ATOM 1663 N N . ASN A 1 207 ? 44.022 10.958 -58.540 1.00 93.75 207 ASN A N 1
ATOM 1664 C CA . ASN A 1 207 ? 43.768 9.526 -58.700 1.00 93.75 207 ASN A CA 1
ATOM 1665 C C . ASN A 1 207 ? 43.863 8.763 -57.371 1.00 93.75 207 ASN A C 1
ATOM 1667 O O . ASN A 1 207 ? 43.005 7.923 -57.084 1.00 93.75 207 ASN A O 1
ATOM 1671 N N . ASP A 1 208 ? 44.840 9.085 -56.524 1.00 93.25 208 ASP A N 1
ATOM 1672 C CA . ASP A 1 208 ? 44.964 8.495 -55.190 1.00 93.25 208 ASP A CA 1
ATOM 1673 C C . ASP A 1 208 ? 43.780 8.863 -54.294 1.00 93.25 208 ASP A C 1
ATOM 1675 O O . ASP A 1 208 ? 43.234 8.005 -53.591 1.00 93.25 208 ASP A O 1
ATOM 1679 N N . LYS A 1 209 ? 43.305 10.113 -54.359 1.00 92.00 209 LYS A N 1
ATOM 1680 C CA . LYS A 1 209 ? 42.110 10.534 -53.617 1.00 92.00 209 LYS A CA 1
ATOM 1681 C C . LYS A 1 209 ? 40.834 9.892 -54.140 1.00 92.00 209 LYS A C 1
ATOM 1683 O O . LYS A 1 209 ? 39.988 9.516 -53.327 1.00 92.00 209 LYS A O 1
ATOM 1688 N N . ILE A 1 210 ? 40.700 9.706 -55.452 1.00 87.56 210 ILE A N 1
ATOM 1689 C CA . ILE A 1 210 ? 39.572 8.975 -56.038 1.00 87.56 210 ILE A CA 1
ATOM 1690 C C . ILE A 1 210 ? 39.594 7.515 -55.573 1.00 87.56 210 ILE A C 1
ATOM 1692 O O . ILE A 1 210 ? 38.569 7.035 -55.100 1.00 87.56 210 ILE A O 1
ATOM 1696 N N . ARG A 1 211 ? 40.748 6.836 -55.574 1.00 86.75 211 ARG A N 1
ATOM 1697 C CA . ARG A 1 211 ? 40.869 5.459 -55.054 1.00 86.75 211 ARG A CA 1
ATOM 1698 C C . ARG A 1 211 ? 40.578 5.355 -53.558 1.00 86.75 211 ARG A C 1
ATOM 1700 O O . ARG A 1 211 ? 39.950 4.391 -53.118 1.00 86.75 211 ARG A O 1
ATOM 1707 N N . GLU A 1 212 ? 40.997 6.336 -52.760 1.00 84.50 212 GLU A N 1
ATOM 1708 C CA . GLU A 1 212 ? 40.672 6.402 -51.330 1.00 84.50 212 GLU A CA 1
ATOM 1709 C C . GLU A 1 212 ? 39.153 6.531 -51.117 1.00 84.50 212 GLU A C 1
ATOM 1711 O O . GLU A 1 212 ? 38.578 5.866 -50.249 1.00 84.50 212 GLU A O 1
ATOM 1716 N N . ILE A 1 213 ? 38.490 7.349 -51.940 1.00 78.44 213 ILE A N 1
ATOM 1717 C CA . ILE A 1 213 ? 37.034 7.514 -51.943 1.00 78.44 213 ILE A CA 1
ATOM 1718 C C . ILE A 1 213 ? 36.343 6.232 -52.419 1.00 78.44 213 ILE A C 1
ATOM 1720 O O . ILE A 1 213 ? 35.426 5.776 -51.746 1.00 78.44 213 ILE A O 1
ATOM 1724 N N . GLU A 1 214 ? 36.794 5.599 -53.500 1.00 79.94 214 GLU A N 1
ATOM 1725 C CA . GLU A 1 214 ? 36.257 4.324 -53.995 1.00 79.94 214 GLU A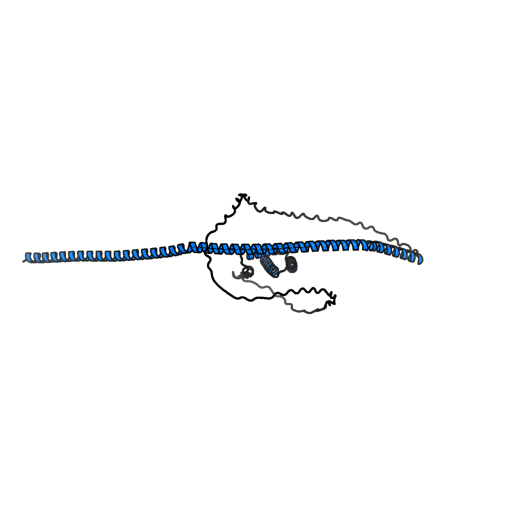 CA 1
ATOM 1726 C C . GLU A 1 214 ? 36.424 3.197 -52.974 1.00 79.94 214 GLU A C 1
ATOM 1728 O O . GLU A 1 214 ? 35.516 2.394 -52.797 1.00 79.94 214 GLU A O 1
ATOM 1733 N N . THR A 1 215 ? 37.525 3.171 -52.223 1.00 83.38 215 THR A N 1
ATOM 1734 C CA . THR A 1 215 ? 37.735 2.196 -51.141 1.00 83.38 215 THR A CA 1
ATOM 1735 C C . THR A 1 215 ? 36.784 2.453 -49.966 1.00 83.38 215 THR A C 1
ATOM 1737 O O . THR A 1 215 ? 36.263 1.520 -49.353 1.00 83.38 215 THR A O 1
ATOM 1740 N N . LYS A 1 216 ? 36.497 3.725 -49.659 1.00 77.19 216 LYS A N 1
ATOM 1741 C CA . LYS A 1 216 ? 35.512 4.116 -48.636 1.00 77.19 216 LYS A CA 1
ATOM 1742 C C . LYS A 1 216 ? 34.067 3.869 -49.095 1.00 77.19 216 LYS A C 1
ATOM 1744 O O . LYS A 1 216 ? 33.248 3.456 -48.279 1.00 77.19 216 LYS A O 1
ATOM 1749 N N . ILE A 1 217 ? 33.764 4.055 -50.382 1.00 74.69 217 ILE A N 1
ATOM 1750 C CA . ILE A 1 217 ? 32.449 3.806 -51.001 1.00 74.69 217 ILE A CA 1
ATOM 1751 C C . ILE A 1 217 ? 32.225 2.314 -51.276 1.00 74.69 217 ILE A C 1
ATOM 1753 O O . ILE A 1 217 ? 31.100 1.847 -51.158 1.00 74.69 217 ILE A O 1
ATOM 1757 N N . GLY A 1 218 ? 33.263 1.526 -51.550 1.00 74.06 218 GLY A N 1
ATOM 1758 C CA . GLY A 1 218 ? 33.172 0.065 -51.661 1.00 74.06 218 GLY A CA 1
ATOM 1759 C C . GLY A 1 218 ? 32.711 -0.597 -50.357 1.00 74.06 218 GLY A C 1
ATOM 1760 O O . GLY A 1 218 ? 32.137 -1.682 -50.371 1.00 74.06 218 GLY A O 1
ATOM 1761 N N . ASN A 1 219 ? 32.861 0.103 -49.229 1.00 80.75 219 ASN A N 1
ATOM 1762 C CA . ASN A 1 219 ? 32.283 -0.277 -47.940 1.00 80.75 219 ASN A CA 1
ATOM 1763 C C . ASN A 1 219 ? 30.837 0.214 -47.729 1.00 80.75 219 ASN A C 1
ATOM 1765 O O . ASN A 1 219 ? 30.254 -0.043 -46.678 1.00 80.75 219 ASN A O 1
ATOM 1769 N N . LEU A 1 220 ? 30.227 0.908 -48.692 1.00 82.44 220 LEU A N 1
ATOM 1770 C CA . LEU A 1 220 ? 28.849 1.392 -48.583 1.00 82.44 220 LEU A CA 1
ATOM 1771 C C . LEU A 1 220 ? 27.848 0.240 -48.686 1.00 82.44 220 LEU A C 1
ATOM 1773 O O . LEU A 1 220 ? 26.861 0.232 -47.954 1.00 82.44 220 LEU A O 1
ATOM 1777 N N . ASP A 1 221 ? 28.132 -0.770 -49.510 1.00 85.25 221 ASP A N 1
ATOM 1778 C CA . ASP A 1 221 ? 27.295 -1.970 -49.601 1.00 85.25 221 ASP A CA 1
ATOM 1779 C C . ASP A 1 221 ? 27.352 -2.800 -48.316 1.00 85.25 221 ASP A C 1
ATOM 1781 O O . ASP A 1 221 ? 26.312 -3.218 -47.802 1.00 85.25 221 ASP A O 1
ATOM 1785 N N . SER A 1 222 ? 28.542 -2.991 -47.737 1.00 85.12 222 SER A N 1
ATOM 1786 C CA . SER A 1 222 ? 28.685 -3.698 -46.458 1.00 85.12 222 SER A CA 1
ATOM 1787 C C . SER A 1 222 ? 28.060 -2.906 -45.304 1.00 85.12 222 SER A C 1
ATOM 1789 O O . SER A 1 222 ? 27.378 -3.481 -44.453 1.00 85.12 222 SER A O 1
ATOM 1791 N N . PHE A 1 223 ? 28.197 -1.579 -45.299 1.00 82.81 223 PHE A N 1
ATOM 1792 C CA . PHE A 1 223 ? 27.515 -0.693 -44.357 1.00 82.81 223 PHE A CA 1
ATOM 1793 C C . PHE A 1 223 ? 25.990 -0.771 -44.485 1.00 82.81 223 PHE A C 1
ATOM 1795 O O . PHE A 1 223 ? 25.300 -0.947 -43.480 1.00 82.81 223 PHE A O 1
ATOM 1802 N N . LYS A 1 224 ? 25.457 -0.719 -45.711 1.00 90.56 224 LYS A N 1
ATOM 1803 C CA . LYS A 1 224 ? 24.025 -0.870 -45.987 1.00 90.56 224 LYS A CA 1
ATOM 1804 C C . LYS A 1 224 ? 23.509 -2.219 -45.493 1.00 90.56 224 LYS A C 1
ATOM 1806 O O . LYS A 1 224 ? 22.508 -2.255 -44.783 1.00 90.56 224 LYS A O 1
ATOM 1811 N N . GLN A 1 225 ? 24.212 -3.311 -45.793 1.00 92.44 225 GLN A N 1
ATOM 1812 C CA . GLN A 1 225 ? 23.854 -4.647 -45.307 1.00 92.44 225 GLN A CA 1
ATOM 1813 C C . GLN A 1 225 ? 23.876 -4.727 -43.771 1.00 92.44 225 GLN A C 1
ATOM 1815 O O . GLN A 1 225 ? 22.980 -5.325 -43.172 1.00 92.44 225 GLN A O 1
ATOM 1820 N N . ASN A 1 226 ? 24.852 -4.089 -43.118 1.00 87.56 226 ASN A N 1
ATOM 1821 C CA . ASN A 1 226 ? 24.927 -4.024 -41.658 1.00 87.56 226 ASN A CA 1
ATOM 1822 C C . ASN A 1 226 ? 23.760 -3.230 -41.052 1.00 87.56 226 ASN A C 1
ATOM 1824 O O . ASN A 1 226 ? 23.154 -3.698 -40.087 1.00 87.56 226 ASN A O 1
ATOM 1828 N N . ILE A 1 227 ? 23.401 -2.081 -41.632 1.00 92.06 227 ILE A N 1
ATOM 1829 C CA . ILE A 1 227 ? 22.236 -1.295 -41.202 1.00 92.06 227 ILE A CA 1
ATOM 1830 C C . ILE A 1 227 ? 20.943 -2.080 -41.416 1.00 92.06 227 ILE A C 1
ATOM 1832 O O . ILE A 1 227 ? 20.140 -2.178 -40.494 1.00 92.06 227 ILE A O 1
ATOM 1836 N N . GLU A 1 228 ? 20.739 -2.690 -42.586 1.00 95.69 228 GLU A N 1
ATOM 1837 C CA . GLU A 1 228 ? 19.546 -3.501 -42.857 1.00 95.69 228 GLU A CA 1
ATOM 1838 C C . GLU A 1 228 ? 19.412 -4.657 -41.857 1.00 95.69 228 GLU A C 1
ATOM 1840 O O . GLU A 1 228 ? 18.315 -4.946 -41.373 1.00 95.69 228 GLU A O 1
ATOM 1845 N N . LYS A 1 229 ? 20.529 -5.292 -41.484 1.00 97.12 229 LYS A N 1
ATOM 1846 C CA . LYS A 1 229 ? 20.557 -6.338 -40.456 1.00 97.12 229 LYS A CA 1
ATOM 1847 C C . LYS A 1 229 ? 20.234 -5.801 -39.057 1.00 97.12 229 LYS A C 1
ATOM 1849 O O . LYS A 1 229 ? 19.497 -6.456 -38.316 1.00 97.12 229 LYS A O 1
ATOM 1854 N N . GLN A 1 230 ? 20.756 -4.631 -38.686 1.00 91.94 230 GLN A N 1
ATOM 1855 C CA . GLN A 1 230 ? 20.442 -3.987 -37.405 1.00 91.94 230 GLN A CA 1
ATOM 1856 C C . GLN A 1 230 ? 18.973 -3.562 -37.331 1.00 91.94 230 GLN A C 1
ATOM 1858 O O . GLN A 1 230 ? 18.326 -3.805 -36.314 1.00 91.94 230 GLN A O 1
ATOM 1863 N N . ILE A 1 231 ? 18.423 -3.006 -38.413 1.00 95.19 231 ILE A N 1
ATOM 1864 C CA . ILE A 1 231 ? 17.006 -2.638 -38.511 1.00 95.19 231 ILE A CA 1
ATOM 1865 C C . ILE A 1 231 ? 16.126 -3.881 -38.355 1.00 95.19 231 ILE A C 1
ATOM 1867 O O . ILE A 1 231 ? 15.213 -3.865 -37.535 1.00 95.19 231 ILE A O 1
ATOM 1871 N N . LYS A 1 232 ? 16.434 -4.984 -39.053 1.00 97.19 232 LYS A N 1
ATOM 1872 C CA . LYS A 1 232 ? 15.688 -6.250 -38.910 1.00 97.19 232 LYS A CA 1
ATOM 1873 C C . LYS A 1 232 ? 15.747 -6.803 -37.485 1.00 97.19 232 LYS A C 1
ATOM 1875 O O . LYS A 1 232 ? 14.713 -7.132 -36.918 1.00 97.19 232 LYS A O 1
ATOM 1880 N N . THR A 1 233 ? 16.934 -6.836 -36.878 1.00 94.75 233 THR A N 1
ATOM 1881 C CA . THR A 1 233 ? 17.099 -7.265 -35.475 1.00 94.75 233 THR A CA 1
ATOM 1882 C C . THR A 1 233 ? 16.294 -6.380 -34.515 1.00 94.75 233 THR A C 1
ATOM 1884 O O . THR A 1 233 ? 15.686 -6.873 -33.567 1.00 94.75 233 THR A O 1
ATOM 1887 N N . THR A 1 234 ? 16.270 -5.069 -34.757 1.00 93.44 234 THR A N 1
ATOM 1888 C CA . THR A 1 234 ? 15.531 -4.107 -33.927 1.00 93.44 234 THR A CA 1
ATOM 1889 C C . THR A 1 234 ? 14.020 -4.283 -34.076 1.00 93.44 234 THR A C 1
ATOM 1891 O O . THR A 1 234 ? 13.319 -4.281 -33.068 1.00 93.44 234 THR A O 1
ATOM 1894 N N . ASP A 1 235 ? 13.524 -4.512 -35.295 1.00 96.69 235 ASP A N 1
ATOM 1895 C CA . ASP A 1 235 ? 12.113 -4.818 -35.571 1.00 96.69 235 ASP A CA 1
ATOM 1896 C C . ASP A 1 235 ? 11.664 -6.115 -34.877 1.00 96.69 235 ASP A C 1
ATOM 1898 O O . ASP A 1 235 ? 10.634 -6.153 -34.203 1.00 96.69 235 ASP A O 1
ATOM 1902 N N . GLU A 1 236 ? 12.475 -7.174 -34.950 1.00 97.56 236 GLU A N 1
ATOM 1903 C CA . GLU A 1 236 ? 12.205 -8.430 -34.241 1.00 97.56 236 GLU A CA 1
ATOM 1904 C C . GLU A 1 236 ? 12.187 -8.252 -32.717 1.00 97.56 236 GLU A C 1
ATOM 1906 O O . GLU A 1 236 ? 11.328 -8.813 -32.030 1.00 97.56 236 GLU A O 1
ATOM 1911 N N . ASN A 1 237 ? 13.114 -7.462 -32.170 1.00 92.19 237 ASN A N 1
ATOM 1912 C CA . ASN A 1 237 ? 13.151 -7.160 -30.741 1.00 92.19 237 ASN A CA 1
ATOM 1913 C C . ASN A 1 237 ? 11.948 -6.315 -30.305 1.00 92.19 237 ASN A C 1
ATOM 1915 O O . ASN A 1 237 ? 11.378 -6.593 -29.250 1.00 92.19 237 ASN A O 1
ATOM 1919 N N . MET A 1 238 ? 11.520 -5.347 -31.120 1.00 95.00 238 MET A N 1
ATOM 1920 C CA . MET A 1 238 ? 10.329 -4.537 -30.859 1.00 95.00 238 MET A CA 1
ATOM 1921 C C . MET A 1 238 ? 9.063 -5.402 -30.844 1.00 95.00 238 MET A C 1
ATOM 1923 O O . MET A 1 238 ? 8.258 -5.288 -29.926 1.00 95.00 238 MET A O 1
ATOM 1927 N N . LYS A 1 239 ? 8.924 -6.349 -31.780 1.00 97.62 239 LYS A N 1
ATOM 1928 C CA . LYS A 1 239 ? 7.810 -7.315 -31.788 1.00 97.62 239 LYS A CA 1
ATOM 1929 C C . LYS A 1 239 ? 7.796 -8.204 -30.545 1.00 97.62 239 LYS A C 1
ATOM 1931 O O . LYS A 1 239 ? 6.750 -8.402 -29.934 1.00 97.62 239 LYS A O 1
ATOM 1936 N N . LYS A 1 240 ? 8.958 -8.723 -30.129 1.00 96.75 240 LYS A N 1
ATOM 1937 C CA . LYS A 1 240 ? 9.078 -9.500 -28.879 1.00 96.75 240 LYS A CA 1
ATOM 1938 C C . LYS A 1 240 ? 8.720 -8.659 -27.655 1.00 96.75 240 LYS A C 1
ATOM 1940 O O . LYS A 1 240 ? 8.106 -9.174 -26.726 1.00 96.75 240 LYS A O 1
ATOM 1945 N N . PHE A 1 241 ? 9.115 -7.388 -27.645 1.00 93.56 241 PHE A N 1
ATOM 1946 C CA . PHE A 1 241 ? 8.765 -6.452 -26.585 1.00 93.56 241 PHE A CA 1
ATOM 1947 C C . PHE A 1 241 ? 7.258 -6.170 -26.550 1.00 93.56 241 PHE A C 1
ATOM 1949 O O . PHE A 1 241 ? 6.671 -6.213 -25.475 1.00 93.56 241 PHE A O 1
ATOM 1956 N N . GLU A 1 242 ? 6.616 -5.976 -27.705 1.00 94.19 242 GLU A N 1
ATOM 1957 C CA . GLU A 1 242 ? 5.164 -5.787 -27.808 1.00 94.19 242 GLU A CA 1
ATOM 1958 C C . GLU A 1 242 ? 4.390 -6.991 -27.251 1.00 94.19 242 GLU A C 1
ATOM 1960 O O . GLU A 1 242 ? 3.441 -6.809 -26.492 1.00 94.19 242 GLU A O 1
ATOM 1965 N N . ILE A 1 243 ? 4.821 -8.218 -27.569 1.00 97.81 243 ILE A N 1
ATOM 1966 C CA . ILE A 1 243 ? 4.217 -9.445 -27.026 1.00 97.81 243 ILE A CA 1
ATOM 1967 C C . ILE A 1 243 ? 4.377 -9.490 -25.503 1.00 97.81 243 ILE A C 1
ATOM 1969 O O . ILE A 1 243 ? 3.385 -9.613 -24.793 1.00 97.81 243 ILE A O 1
ATOM 1973 N N . LYS A 1 244 ? 5.596 -9.285 -24.983 1.00 96.00 244 LYS A N 1
ATOM 1974 C CA . LYS A 1 244 ? 5.838 -9.264 -23.530 1.00 96.00 244 LYS A CA 1
ATOM 1975 C C . LYS A 1 244 ? 5.026 -8.186 -22.809 1.00 96.00 244 LYS A C 1
ATOM 1977 O O . LYS A 1 244 ? 4.586 -8.415 -21.690 1.00 96.00 244 LYS A O 1
ATOM 1982 N N . MET A 1 245 ? 4.832 -7.022 -23.430 1.00 92.56 245 MET A N 1
ATOM 1983 C CA . MET A 1 245 ? 3.993 -5.955 -22.879 1.00 92.56 245 MET A CA 1
ATOM 1984 C C . MET A 1 245 ? 2.508 -6.327 -22.874 1.00 92.56 245 MET A C 1
ATOM 1986 O O . MET A 1 245 ? 1.814 -6.008 -21.912 1.00 92.56 245 MET A O 1
ATOM 1990 N N . LYS A 1 246 ? 2.013 -7.024 -23.905 1.00 95.62 246 LYS A N 1
ATOM 1991 C CA . LYS A 1 246 ? 0.643 -7.562 -23.915 1.00 95.62 246 LYS A CA 1
ATOM 1992 C C . LYS A 1 246 ? 0.449 -8.595 -22.806 1.00 95.62 246 LYS A C 1
ATOM 1994 O O . LYS A 1 246 ? -0.478 -8.434 -22.020 1.00 95.62 246 LYS A O 1
ATOM 1999 N N . ASP A 1 247 ? 1.365 -9.553 -22.684 1.00 96.75 247 ASP A N 1
ATOM 2000 C CA . ASP A 1 247 ? 1.328 -10.582 -21.637 1.00 96.75 247 ASP A CA 1
ATOM 2001 C C . ASP A 1 247 ? 1.391 -9.956 -20.233 1.00 96.75 247 ASP A C 1
ATOM 2003 O O . ASP A 1 247 ? 0.663 -10.352 -19.324 1.00 96.75 247 ASP A O 1
ATOM 2007 N N . LEU A 1 248 ? 2.235 -8.931 -20.053 1.00 94.62 248 LEU A N 1
ATOM 2008 C CA . LEU A 1 248 ? 2.330 -8.184 -18.800 1.00 94.62 248 LEU A CA 1
ATOM 2009 C C . LEU A 1 248 ? 1.015 -7.467 -18.475 1.00 94.62 248 LEU A C 1
ATOM 2011 O O . LEU A 1 248 ? 0.536 -7.553 -17.346 1.00 94.62 248 LEU A O 1
ATOM 2015 N N . ASN A 1 249 ? 0.419 -6.779 -19.450 1.00 90.94 249 ASN A N 1
ATOM 2016 C CA . ASN A 1 249 ? -0.847 -6.072 -19.263 1.00 90.94 249 ASN A CA 1
ATOM 2017 C C . ASN A 1 249 ? -1.994 -7.037 -18.940 1.00 90.94 249 ASN A C 1
ATOM 2019 O O . ASN A 1 249 ? -2.797 -6.755 -18.051 1.00 90.94 249 ASN A O 1
ATOM 2023 N N . GLU A 1 250 ? -2.053 -8.187 -19.612 1.00 96.38 250 GLU A N 1
ATOM 2024 C CA . GLU A 1 250 ? -3.021 -9.245 -19.314 1.00 96.38 250 GLU A CA 1
ATOM 2025 C C . GLU A 1 250 ? -2.817 -9.804 -17.898 1.00 96.38 250 GLU A C 1
ATOM 2027 O O . GLU A 1 250 ? -3.774 -9.904 -17.127 1.00 96.38 250 GLU A O 1
ATOM 2032 N N . GLY A 1 251 ? -1.567 -10.066 -17.504 1.00 95.94 251 GLY A N 1
ATOM 2033 C CA . GLY A 1 251 ? -1.219 -10.506 -16.153 1.00 95.94 251 GLY A CA 1
ATOM 2034 C C . GLY A 1 251 ? -1.617 -9.498 -15.069 1.00 95.94 251 GLY A C 1
ATOM 2035 O O . GLY A 1 251 ? -2.196 -9.884 -14.051 1.00 95.94 251 GLY A O 1
ATOM 2036 N N . ILE A 1 252 ? -1.374 -8.200 -15.295 1.00 90.88 252 ILE A N 1
ATOM 2037 C CA . ILE A 1 252 ? -1.781 -7.124 -14.377 1.00 90.88 252 ILE A CA 1
ATOM 2038 C C . ILE A 1 252 ? -3.308 -7.068 -14.261 1.00 90.88 252 ILE A C 1
ATOM 2040 O O . ILE A 1 252 ? -3.828 -7.061 -13.145 1.00 90.88 252 ILE A O 1
ATOM 2044 N N . LEU A 1 253 ? -4.039 -7.076 -15.381 1.00 92.19 253 LEU A N 1
ATOM 2045 C CA . LEU A 1 253 ? -5.507 -7.056 -15.371 1.00 92.19 253 LEU A CA 1
ATOM 2046 C C . LEU A 1 253 ? -6.089 -8.280 -14.654 1.00 92.19 253 LEU A C 1
ATOM 2048 O O . LEU A 1 253 ? -6.984 -8.129 -13.820 1.00 92.19 253 LEU A O 1
ATOM 2052 N N . SER A 1 254 ? -5.543 -9.470 -14.912 1.00 96.56 254 SER A N 1
ATOM 2053 C CA . SER A 1 254 ? -5.940 -10.702 -14.227 1.00 96.56 254 SER A CA 1
ATOM 2054 C C . SER A 1 254 ? -5.702 -10.605 -12.718 1.00 96.56 254 SER A C 1
ATOM 2056 O O . SER A 1 254 ? -6.590 -10.938 -11.931 1.00 96.56 254 SER A O 1
ATOM 2058 N N . LYS A 1 255 ? -4.540 -10.095 -12.281 1.00 96.25 255 LYS A N 1
ATOM 2059 C CA . LYS A 1 255 ? -4.247 -9.932 -10.849 1.00 96.25 255 LYS A CA 1
ATOM 2060 C C . LYS A 1 255 ? -5.151 -8.887 -10.194 1.00 96.25 255 LYS A C 1
ATOM 2062 O O . LYS A 1 255 ? -5.602 -9.089 -9.070 1.00 96.25 255 LYS A O 1
ATOM 2067 N N . MET A 1 256 ? -5.477 -7.799 -10.892 1.00 90.25 256 MET A N 1
ATOM 2068 C CA . MET A 1 256 ? -6.438 -6.803 -10.403 1.00 90.25 256 MET A CA 1
ATOM 2069 C C . MET A 1 256 ? -7.850 -7.385 -10.253 1.00 90.25 256 MET A C 1
ATOM 2071 O O . MET A 1 256 ? -8.552 -7.054 -9.296 1.00 90.25 256 MET A O 1
ATOM 2075 N N . GLN A 1 257 ? -8.280 -8.259 -11.166 1.00 92.88 257 GLN A N 1
ATOM 2076 C CA . GLN A 1 257 ? -9.556 -8.969 -11.041 1.00 92.88 257 GLN A CA 1
ATOM 2077 C C . GLN A 1 257 ? -9.555 -9.930 -9.847 1.00 92.88 257 GLN A C 1
ATOM 2079 O O . GLN A 1 257 ? -10.515 -9.925 -9.077 1.00 92.88 257 GLN A O 1
ATOM 2084 N N . GLU A 1 258 ? -8.473 -10.686 -9.645 1.00 94.12 258 GLU A N 1
ATOM 2085 C CA . GLU A 1 258 ? -8.302 -11.571 -8.486 1.00 94.12 258 GLU A CA 1
ATOM 2086 C C . GLU A 1 258 ? -8.376 -10.786 -7.165 1.00 94.12 258 GLU A C 1
ATOM 2088 O O . GLU A 1 258 ? -9.174 -11.128 -6.294 1.00 94.12 258 GLU A O 1
ATOM 2093 N N . ILE A 1 259 ? -7.649 -9.666 -7.059 1.00 93.88 259 ILE A N 1
ATOM 2094 C CA . ILE A 1 259 ? -7.688 -8.773 -5.888 1.00 93.88 259 ILE A CA 1
ATOM 2095 C C . ILE A 1 259 ? -9.107 -8.239 -5.642 1.00 93.88 259 ILE A C 1
ATOM 2097 O O . ILE A 1 259 ? -9.553 -8.141 -4.499 1.00 93.88 259 ILE A O 1
ATOM 2101 N N . ASN A 1 260 ? -9.849 -7.889 -6.697 1.00 90.12 260 ASN A N 1
ATOM 2102 C CA . ASN A 1 260 ? -11.231 -7.429 -6.554 1.00 90.12 260 ASN A CA 1
ATOM 2103 C C . ASN A 1 260 ? -12.169 -8.536 -6.047 1.00 90.12 260 ASN A C 1
ATOM 2105 O O . ASN A 1 260 ? -13.074 -8.250 -5.260 1.00 90.12 260 ASN A O 1
ATOM 2109 N N . ILE A 1 261 ? -11.967 -9.783 -6.479 1.00 94.81 261 ILE A N 1
ATOM 2110 C CA . ILE A 1 261 ? -12.721 -10.942 -5.981 1.00 94.81 261 ILE A CA 1
ATOM 2111 C C . ILE A 1 261 ? -12.388 -11.188 -4.506 1.00 94.81 261 ILE A C 1
ATOM 2113 O O . ILE A 1 261 ? -13.304 -11.304 -3.691 1.00 94.81 261 ILE A O 1
ATOM 2117 N N . GLU A 1 262 ? -11.103 -11.185 -4.148 1.00 94.44 262 GLU A N 1
ATOM 2118 C CA . GLU A 1 262 ? -10.635 -11.358 -2.770 1.00 94.44 262 GLU A CA 1
ATOM 2119 C C . GLU A 1 262 ? -11.182 -10.261 -1.844 1.00 94.44 262 GLU A C 1
ATOM 2121 O O . GLU A 1 262 ? -11.728 -10.559 -0.782 1.00 94.44 262 GLU A O 1
ATOM 2126 N N . ARG A 1 263 ? -11.162 -8.993 -2.278 1.00 91.62 263 ARG A N 1
ATOM 2127 C CA . ARG A 1 263 ? -11.745 -7.868 -1.525 1.00 91.62 263 ARG A CA 1
ATOM 2128 C C . ARG A 1 263 ? -13.246 -8.048 -1.288 1.00 91.62 263 ARG A C 1
ATOM 2130 O O . ARG A 1 263 ? -13.739 -7.731 -0.208 1.00 91.62 263 ARG A O 1
ATOM 2137 N N . ARG A 1 264 ? -13.996 -8.546 -2.277 1.00 94.62 264 ARG A N 1
ATOM 2138 C CA . ARG A 1 264 ? -15.436 -8.821 -2.112 1.00 94.62 264 ARG A CA 1
ATOM 2139 C C . ARG A 1 264 ? -15.686 -9.955 -1.120 1.00 94.62 264 ARG A C 1
ATOM 2141 O O . ARG A 1 264 ? -16.594 -9.829 -0.303 1.00 94.62 264 ARG A O 1
ATOM 2148 N N . ALA A 1 265 ? -14.885 -11.019 -1.172 1.00 95.69 265 ALA A N 1
ATOM 2149 C CA . ALA A 1 265 ? -14.957 -12.114 -0.207 1.00 95.69 265 ALA A CA 1
ATOM 2150 C C . ALA A 1 265 ? -14.652 -11.618 1.216 1.00 95.69 265 ALA A C 1
ATOM 2152 O O . ALA A 1 265 ? -15.442 -11.849 2.126 1.00 95.69 265 ALA A O 1
ATOM 2153 N N . MET A 1 266 ? -13.589 -10.827 1.379 1.00 94.38 266 MET A N 1
ATOM 2154 C CA . MET A 1 266 ? -13.224 -10.208 2.654 1.00 94.38 266 MET A CA 1
ATOM 2155 C C . MET A 1 266 ? -14.340 -9.307 3.198 1.00 94.38 266 MET A C 1
ATOM 2157 O O . MET A 1 266 ? -14.691 -9.405 4.369 1.00 94.38 266 MET A O 1
ATOM 2161 N N . ASN A 1 267 ? -14.964 -8.475 2.358 1.00 91.75 267 ASN A N 1
ATOM 2162 C CA . ASN A 1 267 ? -16.102 -7.652 2.780 1.00 91.75 267 ASN A CA 1
ATOM 2163 C C . ASN A 1 267 ? -17.283 -8.506 3.266 1.00 91.75 267 ASN A C 1
ATOM 2165 O O . ASN A 1 267 ? -17.920 -8.164 4.261 1.00 91.75 267 ASN A O 1
ATOM 2169 N N . ALA A 1 268 ? -17.569 -9.626 2.596 1.00 97.25 268 ALA A N 1
ATOM 2170 C CA . ALA A 1 268 ? -18.609 -10.551 3.038 1.00 97.25 268 ALA A CA 1
ATOM 2171 C C . ALA A 1 268 ? -18.266 -11.192 4.396 1.00 97.25 268 ALA A C 1
ATOM 2173 O O . ALA A 1 268 ? -19.139 -11.305 5.257 1.00 97.25 268 ALA A O 1
ATOM 2174 N N . GLU A 1 269 ? -17.002 -11.558 4.617 1.00 96.44 269 GLU A N 1
ATOM 2175 C CA . GLU A 1 269 ? -16.521 -12.080 5.901 1.00 96.44 269 GLU A CA 1
ATOM 2176 C C . GLU A 1 269 ? -16.595 -11.035 7.021 1.00 96.44 269 GLU A C 1
ATOM 2178 O O . GLU A 1 269 ? -17.053 -11.353 8.119 1.00 96.44 269 GLU A O 1
ATOM 2183 N N . VAL A 1 270 ? -16.227 -9.780 6.746 1.00 97.25 270 VAL A N 1
ATOM 2184 C CA . VAL A 1 270 ? -16.338 -8.666 7.703 1.00 97.25 270 VAL A CA 1
ATOM 2185 C C . VAL A 1 270 ? -17.795 -8.443 8.108 1.00 97.25 270 VAL A C 1
ATOM 2187 O O . VAL A 1 270 ? -18.085 -8.367 9.300 1.00 97.25 270 VAL A O 1
ATOM 2190 N N . ILE A 1 271 ? -18.727 -8.431 7.150 1.00 96.62 271 ILE A N 1
ATOM 2191 C CA . ILE A 1 271 ? -20.167 -8.318 7.433 1.00 96.62 271 ILE A CA 1
ATOM 2192 C C . ILE A 1 271 ? -20.659 -9.526 8.247 1.00 96.62 271 ILE A C 1
ATOM 2194 O O . ILE A 1 271 ? -21.469 -9.385 9.167 1.00 96.62 271 ILE A O 1
ATOM 2198 N N . ALA A 1 272 ? -20.189 -10.738 7.943 1.00 97.56 272 ALA A N 1
ATOM 2199 C CA . ALA A 1 272 ? -20.540 -11.928 8.716 1.00 97.56 272 ALA A CA 1
ATOM 2200 C C . ALA A 1 272 ? -20.026 -11.842 10.165 1.00 97.56 272 ALA A C 1
ATOM 2202 O O . ALA A 1 272 ? -20.753 -12.199 11.098 1.00 97.56 272 ALA A O 1
ATOM 2203 N N . LEU A 1 273 ? -18.810 -11.329 10.360 1.00 97.19 273 LEU A N 1
ATOM 2204 C CA . LEU A 1 273 ? -18.202 -11.112 11.670 1.00 97.19 273 LEU A CA 1
ATOM 2205 C C . LEU A 1 273 ? -18.929 -10.020 12.459 1.00 97.19 273 LEU A C 1
ATOM 2207 O O . LEU A 1 273 ? -19.222 -10.224 13.636 1.00 97.19 273 LEU A O 1
ATOM 2211 N N . GLU A 1 274 ? -19.294 -8.910 11.816 1.00 95.94 274 GLU A N 1
ATOM 2212 C CA . GLU A 1 274 ? -20.118 -7.855 12.414 1.00 95.94 274 GLU A CA 1
ATOM 2213 C C . GLU A 1 274 ? -21.450 -8.429 12.911 1.00 95.94 274 GLU A C 1
ATOM 2215 O O . GLU A 1 274 ? -21.818 -8.261 14.075 1.00 95.94 274 GLU A O 1
ATOM 2220 N N . ASN A 1 275 ? -22.133 -9.212 12.075 1.00 97.31 275 ASN A N 1
ATOM 2221 C CA . ASN A 1 275 ? -23.381 -9.871 12.450 1.00 97.31 275 ASN A CA 1
ATOM 2222 C C . ASN A 1 275 ? -23.204 -10.870 13.604 1.00 97.31 275 ASN A C 1
ATOM 2224 O O . ASN A 1 275 ? -24.067 -10.970 14.481 1.00 97.31 275 ASN A O 1
ATOM 2228 N N . ALA A 1 276 ? -22.101 -11.620 13.629 1.00 97.06 276 ALA A N 1
ATOM 2229 C CA . ALA A 1 276 ? -21.780 -12.511 14.740 1.00 97.06 276 ALA A CA 1
ATOM 2230 C C . ALA A 1 276 ? -21.539 -11.722 16.038 1.00 97.06 276 ALA A C 1
ATOM 2232 O O . ALA A 1 276 ? -22.047 -12.099 17.096 1.00 97.06 276 ALA A O 1
ATOM 2233 N N . PHE A 1 277 ? -20.837 -10.593 15.955 1.00 97.69 277 PHE A N 1
ATOM 2234 C CA . PHE A 1 277 ? -20.578 -9.721 17.093 1.00 97.69 277 PHE A CA 1
ATOM 2235 C C . PHE A 1 277 ? -21.862 -9.074 17.622 1.00 97.69 277 PHE A C 1
ATOM 2237 O O . PHE A 1 277 ? -22.102 -9.099 18.827 1.00 97.69 277 PHE A O 1
ATOM 2244 N N . LEU A 1 278 ? -22.753 -8.599 16.745 1.00 97.56 278 LEU A N 1
ATOM 2245 C CA . LEU A 1 278 ? -24.071 -8.069 17.120 1.00 97.56 278 LEU A CA 1
ATOM 2246 C C . LEU A 1 278 ? -24.934 -9.110 17.849 1.00 97.56 278 LEU A C 1
ATOM 2248 O O . LEU A 1 278 ? -25.619 -8.780 18.825 1.00 97.56 278 LEU A O 1
ATOM 2252 N N . LYS A 1 279 ? -24.869 -10.381 17.428 1.00 98.06 279 LYS A N 1
ATOM 2253 C CA . LYS A 1 279 ? -25.551 -11.496 18.108 1.00 98.06 279 LYS A CA 1
ATOM 2254 C C . LYS A 1 279 ? -25.000 -11.760 19.511 1.00 98.06 279 LYS A C 1
ATOM 2256 O O . LYS A 1 279 ? -25.775 -12.136 20.385 1.00 98.06 279 LYS A O 1
ATOM 2261 N N . ILE A 1 280 ? -23.703 -11.552 19.744 1.00 97.06 280 ILE A N 1
ATOM 2262 C CA . ILE A 1 280 ? -23.071 -11.704 21.068 1.00 97.06 280 ILE A CA 1
ATOM 2263 C C . ILE A 1 280 ? -23.329 -10.472 21.948 1.00 97.06 280 ILE A C 1
ATOM 2265 O O . ILE A 1 280 ? -23.623 -10.603 23.138 1.00 97.06 280 ILE A O 1
ATOM 2269 N N . LEU A 1 281 ? -23.259 -9.272 21.371 1.00 96.25 281 LEU A N 1
ATOM 2270 C CA . LEU A 1 281 ? -23.468 -8.019 22.089 1.00 96.25 281 LEU A CA 1
ATOM 2271 C C . LEU A 1 281 ? -24.906 -7.850 22.575 1.00 96.25 281 LEU A C 1
ATOM 2273 O O . LEU A 1 281 ? -25.112 -7.362 23.684 1.00 96.25 281 LEU A O 1
ATOM 2277 N N . SER A 1 282 ? -25.905 -8.248 21.783 1.00 96.12 282 SER A N 1
ATOM 2278 C CA . SER A 1 282 ? -27.312 -7.989 22.120 1.00 96.12 282 SER A CA 1
ATOM 2279 C C . SER A 1 282 ? -27.731 -8.602 23.474 1.00 96.12 282 SER A C 1
ATOM 2281 O O . SER A 1 282 ? -28.248 -7.863 24.319 1.00 96.12 282 SER A O 1
ATOM 2283 N N . PRO A 1 283 ? -27.448 -9.890 23.767 1.00 96.81 283 PRO A N 1
ATOM 2284 C CA . PRO A 1 283 ? -27.676 -10.465 25.092 1.00 96.81 283 PRO A CA 1
ATOM 2285 C C . PRO A 1 283 ? -26.855 -9.796 26.197 1.00 96.81 283 PRO A C 1
ATOM 2287 O O . PRO A 1 283 ? -27.380 -9.578 27.283 1.00 96.81 283 PRO A O 1
ATOM 2290 N N . LEU A 1 284 ? -25.592 -9.430 25.943 1.00 93.50 284 LEU A N 1
ATOM 2291 C CA . LEU A 1 284 ? -24.740 -8.771 26.942 1.00 93.50 284 LEU A CA 1
ATOM 2292 C C . LEU A 1 284 ? -25.292 -7.402 27.349 1.00 93.50 284 LEU A C 1
ATOM 2294 O O . LEU A 1 284 ? -25.402 -7.110 28.539 1.00 93.50 284 LEU A O 1
ATOM 2298 N N . VAL A 1 285 ? -25.694 -6.584 26.374 1.00 96.94 285 VAL A N 1
ATOM 2299 C CA . VAL A 1 285 ? -26.298 -5.269 26.619 1.00 96.94 285 VAL A CA 1
ATOM 2300 C C . VAL A 1 285 ? -27.648 -5.417 27.325 1.00 96.94 285 VAL A C 1
ATOM 2302 O O . VAL A 1 285 ? -27.942 -4.647 28.242 1.00 96.94 285 VAL A O 1
ATOM 2305 N N . SER A 1 286 ? -28.459 -6.413 26.949 1.00 96.19 286 SER A N 1
ATOM 2306 C CA . SER A 1 286 ? -29.707 -6.722 27.659 1.00 96.19 286 SER A CA 1
ATOM 2307 C C . SER A 1 286 ? -29.438 -7.109 29.116 1.00 96.19 286 SER A C 1
ATOM 2309 O O . SER A 1 286 ? -30.019 -6.519 30.025 1.00 96.19 286 SER A O 1
ATOM 2311 N N . ASN A 1 287 ? -28.483 -8.011 29.350 1.00 96.94 287 ASN A N 1
ATOM 2312 C CA . ASN A 1 287 ? -28.098 -8.456 30.686 1.00 96.94 287 ASN A CA 1
ATOM 2313 C C . ASN A 1 287 ? -27.567 -7.296 31.539 1.00 96.94 287 ASN A C 1
ATOM 2315 O O . ASN A 1 287 ? -27.936 -7.177 32.702 1.00 96.94 287 ASN A O 1
ATOM 2319 N N . MET A 1 288 ? -26.760 -6.388 30.977 1.00 94.31 288 MET A N 1
ATOM 2320 C CA . MET A 1 288 ? -26.310 -5.183 31.688 1.00 94.31 288 MET A CA 1
ATOM 2321 C C . MET A 1 288 ? -27.477 -4.269 32.082 1.00 94.31 288 MET A C 1
ATOM 2323 O O . MET A 1 288 ? -27.486 -3.719 33.185 1.00 94.31 288 MET A O 1
ATOM 2327 N N . LYS A 1 289 ? -28.482 -4.104 31.211 1.00 96.00 289 LYS A N 1
ATOM 2328 C CA . LYS A 1 289 ? -29.694 -3.337 31.542 1.00 96.00 289 LYS A CA 1
ATOM 2329 C C . LYS A 1 289 ? -30.477 -3.993 32.676 1.00 96.00 289 LYS A C 1
ATOM 2331 O O . LYS A 1 289 ? -30.942 -3.283 33.567 1.00 96.00 289 LYS A O 1
ATOM 2336 N N . ASP A 1 290 ? -30.598 -5.316 32.673 1.00 97.00 290 ASP A N 1
ATOM 2337 C CA . ASP A 1 290 ? -31.319 -6.042 33.719 1.00 97.00 290 ASP A CA 1
ATOM 2338 C C . ASP A 1 290 ? -30.562 -6.033 35.053 1.00 97.00 290 ASP A C 1
ATOM 2340 O O . ASP A 1 290 ? -31.171 -5.776 36.091 1.00 97.00 290 ASP A O 1
ATOM 2344 N N . ILE A 1 291 ? -29.231 -6.158 35.038 1.00 96.38 291 ILE A N 1
ATOM 2345 C CA . ILE A 1 291 ? -28.387 -5.960 36.227 1.00 96.38 291 ILE A CA 1
ATOM 2346 C C . ILE A 1 291 ? -28.582 -4.550 36.799 1.00 96.38 291 ILE A C 1
ATOM 2348 O O . ILE A 1 291 ? -28.767 -4.402 38.006 1.00 96.38 291 ILE A O 1
ATOM 2352 N N . ASN A 1 292 ? -28.606 -3.514 35.955 1.00 95.25 292 ASN A N 1
ATOM 2353 C CA . ASN A 1 292 ? -28.849 -2.140 36.404 1.00 95.25 292 ASN A CA 1
ATOM 2354 C C . ASN A 1 292 ? -30.244 -1.959 37.022 1.00 95.25 292 ASN A C 1
ATOM 2356 O O . ASN A 1 292 ? -30.385 -1.260 38.027 1.00 95.25 292 ASN A O 1
ATOM 2360 N N . LYS A 1 293 ? -31.283 -2.604 36.474 1.00 96.88 293 LYS A N 1
ATOM 2361 C CA . LYS A 1 293 ? -32.622 -2.605 37.090 1.00 96.88 293 LYS A CA 1
ATOM 2362 C C . LYS A 1 293 ? -32.600 -3.275 38.463 1.00 96.88 293 LYS A C 1
ATOM 2364 O O . LYS A 1 293 ? -33.082 -2.676 39.421 1.00 96.88 293 LYS A O 1
ATOM 2369 N N . ILE A 1 294 ? -31.986 -4.455 38.575 1.00 96.62 294 ILE A N 1
ATOM 2370 C CA . ILE A 1 294 ? -31.864 -5.194 39.841 1.00 96.62 294 ILE A CA 1
ATOM 2371 C C . ILE A 1 294 ? -31.097 -4.366 40.879 1.00 96.62 294 ILE A C 1
ATOM 2373 O O . ILE A 1 294 ? -31.532 -4.259 42.025 1.00 96.62 294 ILE A O 1
ATOM 2377 N N . ALA A 1 295 ? -29.992 -3.726 40.488 1.00 95.94 295 ALA A N 1
ATOM 2378 C CA . ALA A 1 295 ? -29.216 -2.853 41.367 1.00 95.94 295 ALA A CA 1
ATOM 2379 C C . ALA A 1 295 ? -30.051 -1.663 41.876 1.00 95.94 295 ALA A C 1
ATOM 2381 O O . ALA A 1 295 ? -30.041 -1.352 43.070 1.00 95.94 295 ALA A O 1
ATOM 2382 N N . ASN A 1 296 ? -30.836 -1.032 40.999 1.00 95.94 296 ASN A N 1
ATOM 2383 C CA . ASN A 1 296 ? -31.723 0.072 41.367 1.00 95.94 296 ASN A CA 1
ATOM 2384 C C . ASN A 1 296 ? -32.867 -0.371 42.295 1.00 95.94 296 ASN A C 1
ATOM 2386 O O . ASN A 1 296 ? -33.190 0.329 43.259 1.00 95.94 296 ASN A O 1
ATOM 2390 N N . GLU A 1 297 ? -33.464 -1.538 42.052 1.00 96.50 297 GLU A N 1
ATOM 2391 C CA . GLU A 1 297 ? -34.489 -2.113 42.927 1.00 96.50 297 GLU A CA 1
ATOM 2392 C C . GLU A 1 297 ? -33.926 -2.482 44.304 1.00 96.50 297 GLU A C 1
ATOM 2394 O O . GLU A 1 297 ? -34.535 -2.147 45.325 1.00 96.50 297 GLU A O 1
ATOM 2399 N N . ALA A 1 298 ? -32.737 -3.087 44.353 1.00 94.50 298 ALA A N 1
ATOM 2400 C CA . ALA A 1 298 ? -32.042 -3.404 45.597 1.00 94.50 298 ALA A CA 1
ATOM 2401 C C . ALA A 1 298 ? -31.749 -2.138 46.419 1.00 94.50 298 ALA A C 1
ATOM 2403 O O . ALA A 1 298 ? -32.043 -2.092 47.617 1.00 94.50 298 ALA A O 1
ATOM 2404 N N . ASN A 1 299 ? -31.270 -1.074 45.768 1.00 93.81 299 ASN A N 1
ATOM 2405 C CA . ASN A 1 299 ? -31.067 0.223 46.412 1.00 93.81 299 ASN A CA 1
ATOM 2406 C C . ASN A 1 299 ? -32.381 0.794 46.961 1.00 93.81 299 ASN A C 1
ATOM 2408 O O . ASN A 1 299 ? -32.433 1.224 48.114 1.00 93.81 299 ASN A O 1
ATOM 2412 N N . LYS A 1 300 ? -33.477 0.726 46.197 1.00 94.88 300 LYS A N 1
ATOM 2413 C CA . LYS A 1 300 ? -34.800 1.189 46.647 1.00 94.88 300 LYS A CA 1
ATOM 2414 C C . LYS A 1 300 ? -35.314 0.409 47.863 1.00 94.88 300 LYS A C 1
ATOM 2416 O O . LYS A 1 300 ? -35.918 1.002 48.757 1.00 94.88 300 LYS A O 1
ATOM 2421 N N . ILE A 1 301 ? -35.084 -0.904 47.919 1.00 94.38 301 ILE A N 1
ATOM 2422 C CA . ILE A 1 301 ? -35.448 -1.741 49.074 1.00 94.38 301 ILE A CA 1
ATOM 2423 C C . ILE A 1 301 ? -34.614 -1.356 50.298 1.00 94.38 301 ILE A C 1
ATOM 2425 O O . ILE A 1 301 ? -35.170 -1.224 51.388 1.00 94.38 301 ILE A O 1
ATOM 2429 N N . ASN A 1 302 ? -33.310 -1.134 50.127 1.00 90.00 302 ASN A N 1
ATOM 2430 C CA . ASN A 1 302 ? -32.431 -0.712 51.216 1.00 90.00 302 ASN A CA 1
ATOM 2431 C C . ASN A 1 302 ? -32.841 0.657 51.777 1.00 90.00 302 ASN A C 1
ATOM 2433 O O . ASN A 1 302 ? -32.940 0.797 52.995 1.00 90.00 302 ASN A O 1
ATOM 2437 N N . PHE A 1 303 ? -33.202 1.616 50.917 1.00 89.56 303 PHE A N 1
ATOM 2438 C CA . PHE A 1 303 ? -33.761 2.901 51.350 1.00 89.56 303 PHE A CA 1
ATOM 2439 C C . PHE A 1 303 ? -35.068 2.736 52.136 1.00 89.56 303 PHE A C 1
ATOM 2441 O O . PHE A 1 303 ? -35.200 3.305 53.215 1.00 89.56 303 PHE A O 1
ATOM 2448 N N . LYS A 1 304 ? -36.010 1.907 51.662 1.00 89.94 304 LYS A N 1
ATOM 2449 C CA . LYS A 1 304 ? -37.265 1.636 52.392 1.00 89.94 304 LYS A CA 1
ATOM 2450 C C . LYS A 1 304 ? -37.038 0.947 53.741 1.00 89.94 304 LYS A C 1
ATOM 2452 O O . LYS A 1 304 ? -37.763 1.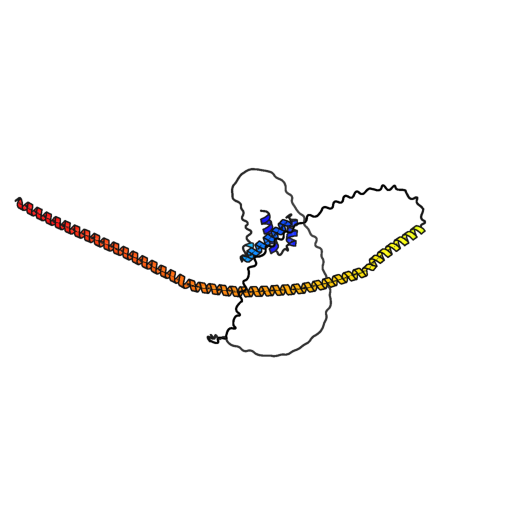205 54.700 1.00 89.94 304 LYS A O 1
ATOM 2457 N N . LYS A 1 305 ? -36.058 0.041 53.827 1.00 89.12 305 LYS A N 1
ATOM 2458 C CA . LYS A 1 305 ? -35.687 -0.602 55.096 1.00 89.12 305 LYS A CA 1
ATOM 2459 C C . LYS A 1 305 ? -35.094 0.415 56.066 1.00 89.12 305 LYS A C 1
ATOM 2461 O O . LYS A 1 305 ? -35.498 0.407 57.223 1.00 89.12 305 LYS A O 1
ATOM 2466 N N . ALA A 1 306 ? -34.212 1.300 55.598 1.00 87.19 306 ALA A N 1
ATOM 2467 C CA . ALA A 1 306 ? -33.651 2.374 56.414 1.00 87.19 306 ALA A CA 1
ATOM 2468 C C . ALA A 1 306 ? -34.751 3.298 56.964 1.00 87.19 306 ALA A C 1
ATOM 2470 O O . ALA A 1 306 ? -34.836 3.477 58.175 1.00 87.19 306 ALA A O 1
ATOM 2471 N N . THR A 1 307 ? -35.683 3.759 56.119 1.00 88.12 307 THR A N 1
ATOM 2472 C CA . THR A 1 307 ? -36.796 4.614 56.573 1.00 88.12 307 THR A CA 1
ATOM 2473 C C . THR A 1 307 ? -37.710 3.912 57.578 1.00 88.12 307 THR A C 1
ATOM 2475 O O . THR A 1 307 ? -38.108 4.512 58.572 1.00 88.12 307 THR A O 1
ATOM 2478 N N . ASN A 1 308 ? -38.014 2.624 57.371 1.00 89.62 308 ASN A N 1
ATOM 2479 C CA . ASN A 1 308 ? -38.823 1.855 58.322 1.00 89.62 308 ASN A CA 1
ATOM 2480 C C . ASN A 1 308 ? -38.105 1.653 59.666 1.00 89.62 308 ASN A C 1
ATOM 2482 O O . ASN A 1 308 ? -38.757 1.661 60.710 1.00 89.62 308 ASN A O 1
ATOM 2486 N N . ILE A 1 309 ? -36.781 1.461 59.658 1.00 88.75 309 ILE A N 1
ATOM 2487 C CA . ILE A 1 309 ? -35.970 1.358 60.879 1.00 88.75 309 ILE A CA 1
ATOM 2488 C C . ILE A 1 309 ? -35.975 2.693 61.631 1.00 88.75 309 ILE A C 1
ATOM 2490 O O . ILE A 1 309 ? -36.173 2.696 62.846 1.00 88.75 309 ILE A O 1
ATOM 2494 N N . ASP A 1 310 ? -35.835 3.817 60.929 1.00 90.50 310 ASP A N 1
ATOM 2495 C CA . ASP A 1 310 ? -35.888 5.151 61.534 1.00 90.50 310 ASP A CA 1
ATOM 2496 C C . ASP A 1 310 ? -37.264 5.444 62.155 1.00 90.50 310 ASP A C 1
ATOM 2498 O O . ASP A 1 310 ? -37.349 5.901 63.299 1.00 90.50 310 ASP A O 1
ATOM 2502 N N . GLU A 1 311 ? -38.357 5.099 61.464 1.00 90.19 311 GLU A N 1
ATOM 2503 C CA . GLU A 1 311 ? -39.713 5.196 62.019 1.00 90.19 311 GLU A CA 1
ATOM 2504 C C . GLU A 1 311 ? -39.918 4.293 63.244 1.00 90.19 311 GLU A C 1
ATOM 2506 O O . GLU A 1 311 ? -40.555 4.700 64.222 1.00 90.19 311 GLU A O 1
ATOM 2511 N N . LEU A 1 312 ? -39.384 3.067 63.217 1.00 90.25 312 LEU A N 1
ATOM 2512 C CA . LEU A 1 312 ? -39.462 2.139 64.345 1.00 90.25 312 LEU A CA 1
ATOM 2513 C C . LEU A 1 312 ? -38.693 2.687 65.555 1.00 90.25 312 LEU A C 1
ATOM 2515 O O . LEU A 1 312 ? -39.224 2.697 66.667 1.00 90.25 312 LEU A O 1
ATOM 2519 N N . ASN A 1 313 ? -37.478 3.194 65.341 1.00 90.06 313 ASN A N 1
ATOM 2520 C CA . ASN A 1 313 ? -36.652 3.802 66.382 1.00 90.06 313 ASN A CA 1
ATOM 2521 C C . ASN A 1 313 ? -37.331 5.033 66.992 1.00 90.06 313 ASN A C 1
ATOM 2523 O O . ASN A 1 313 ? -37.325 5.186 68.216 1.00 90.06 313 ASN A O 1
ATOM 2527 N N . LYS A 1 314 ? -37.990 5.855 66.167 1.00 93.94 314 LYS A N 1
ATOM 2528 C CA . LYS A 1 314 ? -38.809 6.983 66.628 1.00 93.94 314 LYS A CA 1
ATOM 2529 C C . LYS A 1 314 ? -39.991 6.527 67.494 1.00 93.94 314 LYS A C 1
ATOM 2531 O O . LYS A 1 314 ? -40.210 7.067 68.573 1.00 93.94 314 LYS A O 1
ATOM 2536 N N . LYS A 1 315 ? -40.729 5.489 67.087 1.00 92.38 315 LYS A N 1
ATOM 2537 C CA . LYS A 1 315 ? -41.821 4.930 67.912 1.00 92.38 315 LYS A CA 1
ATOM 2538 C C . LYS A 1 315 ? -41.305 4.359 69.236 1.00 92.38 315 LYS A C 1
ATOM 2540 O O . LYS A 1 315 ? -41.950 4.514 70.274 1.00 92.38 315 LYS A O 1
ATOM 2545 N N . ILE A 1 316 ? -40.137 3.712 69.221 1.00 91.56 316 ILE A N 1
ATOM 2546 C CA . ILE A 1 316 ? -39.497 3.184 70.431 1.00 91.56 316 ILE A CA 1
ATOM 2547 C C . ILE A 1 316 ? -39.115 4.329 71.375 1.00 91.56 316 ILE A C 1
ATOM 2549 O O . ILE A 1 316 ? -39.431 4.237 72.563 1.00 91.56 316 ILE A O 1
ATOM 2553 N N . SER A 1 317 ? -38.491 5.405 70.887 1.00 92.44 317 SER A N 1
ATOM 2554 C CA . SER A 1 317 ? -38.127 6.553 71.727 1.00 92.44 317 SER A CA 1
ATOM 2555 C C . SER A 1 317 ? -39.359 7.253 72.309 1.00 92.44 317 SER A C 1
ATOM 2557 O O . SER A 1 317 ? -39.410 7.461 73.520 1.00 92.44 317 SER A O 1
ATOM 2559 N N . GLU A 1 318 ? -40.404 7.488 71.510 1.00 93.00 318 GLU A N 1
ATOM 2560 C CA . GLU A 1 318 ? -41.684 8.035 71.989 1.00 93.00 318 GLU A CA 1
ATOM 2561 C C . GLU A 1 318 ? -42.324 7.149 73.072 1.00 93.00 318 GLU A C 1
ATOM 2563 O O . GLU A 1 318 ? -42.837 7.647 74.076 1.00 93.00 318 GLU A O 1
ATOM 2568 N N . SER A 1 319 ? -42.277 5.822 72.910 1.00 92.25 319 SER A N 1
ATOM 2569 C CA . SER A 1 319 ? -42.815 4.887 73.906 1.00 92.25 319 SER A CA 1
ATOM 2570 C C . SER A 1 319 ? -42.013 4.877 75.214 1.00 92.25 319 SER A C 1
ATOM 2572 O O . SER A 1 319 ? -42.604 4.733 76.287 1.00 92.25 319 SER A O 1
ATOM 2574 N N . LYS A 1 320 ? -40.685 5.058 75.146 1.00 92.75 320 LYS A N 1
ATOM 2575 C CA . LYS A 1 320 ? -39.817 5.181 76.326 1.00 92.75 320 LYS A CA 1
ATOM 2576 C C . LYS A 1 320 ? -40.122 6.466 77.090 1.00 92.75 320 LYS A C 1
ATOM 2578 O O . LYS A 1 320 ? -40.369 6.384 78.289 1.00 92.75 320 LYS A O 1
ATOM 2583 N N . ILE A 1 321 ? -40.224 7.596 76.388 1.00 93.50 321 ILE A N 1
ATOM 2584 C CA . ILE A 1 321 ? -40.581 8.896 76.979 1.00 93.50 321 ILE A CA 1
ATOM 2585 C C . ILE A 1 321 ? -41.934 8.803 77.696 1.00 93.50 321 ILE A C 1
ATOM 2587 O O . ILE A 1 321 ? -42.028 9.128 78.875 1.00 93.50 321 ILE A O 1
ATOM 2591 N N . LYS A 1 322 ? -42.966 8.240 77.050 1.00 92.75 322 LYS A N 1
ATOM 2592 C CA . LYS A 1 322 ? -44.288 8.052 77.679 1.00 92.75 322 LYS A CA 1
ATOM 2593 C C . LYS A 1 322 ? -44.244 7.162 78.924 1.00 92.75 322 LYS A C 1
ATOM 2595 O O . LYS A 1 322 ? -45.021 7.364 79.857 1.00 92.75 322 LYS A O 1
ATOM 2600 N N . ARG A 1 323 ? -43.388 6.134 78.955 1.00 90.50 323 ARG A N 1
ATOM 2601 C CA . ARG A 1 323 ? -43.211 5.295 80.154 1.00 90.50 323 ARG A CA 1
ATOM 2602 C C . ARG A 1 323 ? -42.550 6.088 81.279 1.00 90.50 323 ARG A C 1
ATOM 2604 O O . ARG A 1 323 ? -43.030 6.013 82.406 1.00 90.50 323 ARG A O 1
ATOM 2611 N N . GLU A 1 324 ? -41.512 6.862 80.976 1.00 93.06 324 GLU A N 1
ATOM 2612 C CA . GLU A 1 324 ? -40.835 7.724 81.950 1.00 93.06 324 GLU A CA 1
ATOM 2613 C C . GLU A 1 324 ? -41.778 8.797 82.513 1.00 93.06 324 GLU A C 1
ATOM 2615 O O . GLU A 1 324 ? -41.897 8.913 83.734 1.00 93.06 324 GLU A O 1
ATOM 2620 N N . GLU A 1 325 ? -42.548 9.482 81.664 1.00 92.62 325 GLU A N 1
ATOM 2621 C CA . GLU A 1 325 ? -43.583 10.439 82.084 1.00 92.62 325 GLU A CA 1
ATOM 2622 C C . GLU A 1 325 ? -44.612 9.796 83.020 1.00 92.62 325 GLU A C 1
ATOM 2624 O O . GLU A 1 325 ? -44.891 10.321 84.097 1.00 92.62 325 GLU A O 1
ATOM 2629 N N . ASN A 1 326 ? -45.130 8.612 82.678 1.00 92.50 326 ASN A N 1
ATOM 2630 C CA . ASN A 1 326 ? -46.075 7.903 83.545 1.00 92.50 326 ASN A CA 1
ATOM 2631 C C . ASN A 1 326 ? -45.454 7.510 84.896 1.00 92.50 326 ASN A C 1
ATOM 2633 O O . ASN A 1 326 ? -46.136 7.556 85.923 1.00 92.50 326 ASN A O 1
ATOM 2637 N N . THR A 1 327 ? -44.166 7.145 84.931 1.00 93.06 327 THR A N 1
ATOM 2638 C CA . THR A 1 327 ? -43.473 6.874 86.201 1.00 93.06 327 THR A CA 1
ATOM 2639 C C . THR A 1 327 ? -43.256 8.135 87.035 1.00 93.06 327 THR A C 1
ATOM 2641 O O . THR A 1 327 ? -43.393 8.069 88.256 1.00 93.06 327 THR A O 1
ATOM 2644 N N . LEU A 1 328 ? -42.975 9.280 86.404 1.00 92.94 328 LEU A N 1
ATOM 2645 C CA . LEU A 1 328 ? -42.866 10.578 87.072 1.00 92.94 328 LEU A CA 1
ATOM 2646 C C . LEU A 1 328 ? -44.211 11.006 87.664 1.00 92.94 328 LEU A C 1
ATOM 2648 O O . LEU A 1 328 ? -44.270 11.288 88.857 1.00 92.94 328 LEU A O 1
ATOM 2652 N N . ILE A 1 329 ? -45.296 10.931 86.886 1.00 93.81 329 ILE A N 1
ATOM 2653 C CA . ILE A 1 329 ? -46.661 11.229 87.352 1.00 93.81 329 ILE A CA 1
ATOM 2654 C C . ILE A 1 329 ? -47.039 10.329 88.535 1.00 93.81 329 ILE A C 1
ATOM 2656 O O . ILE A 1 329 ? -47.646 10.786 89.505 1.00 93.81 329 ILE A O 1
ATOM 2660 N N . LYS A 1 330 ? -46.682 9.038 88.488 1.00 94.62 330 LYS A N 1
ATOM 2661 C CA . LYS A 1 330 ? -46.930 8.114 89.603 1.00 94.62 330 LYS A CA 1
ATOM 2662 C C . LYS A 1 330 ? -46.168 8.534 90.864 1.00 94.62 330 LYS A C 1
ATOM 2664 O O . LYS A 1 330 ? -46.781 8.621 91.925 1.00 94.62 330 LYS A O 1
ATOM 2669 N N . LYS A 1 331 ? -44.871 8.841 90.745 1.00 94.38 331 LYS A N 1
ATOM 2670 C CA . LYS A 1 331 ? -44.047 9.336 91.863 1.00 94.38 331 LYS A CA 1
ATOM 2671 C C . LYS A 1 331 ? -44.572 10.659 92.424 1.00 94.38 331 LYS A C 1
ATOM 2673 O O . LYS A 1 331 ? -44.540 10.865 93.632 1.00 94.38 331 LYS A O 1
ATOM 2678 N N . GLU A 1 332 ? -45.068 11.545 91.567 1.00 94.44 332 GLU A N 1
ATOM 2679 C CA . GLU A 1 332 ? -45.641 12.831 91.968 1.00 94.44 332 GLU A CA 1
ATOM 2680 C C . GLU A 1 332 ? -46.943 12.649 92.758 1.00 94.44 332 GLU A C 1
ATOM 2682 O O . GLU A 1 332 ? -47.090 13.228 93.833 1.00 94.44 332 GLU A O 1
ATOM 2687 N N . LYS A 1 333 ? -47.835 11.754 92.311 1.00 94.62 333 LYS A N 1
ATOM 2688 C CA . LYS A 1 333 ? -49.040 11.371 93.069 1.00 94.62 333 LYS A CA 1
ATOM 2689 C C . LYS A 1 333 ? -48.699 10.728 94.416 1.00 94.62 333 LYS A C 1
ATOM 2691 O O . LYS A 1 333 ? -49.325 11.057 95.421 1.00 94.62 333 LYS A O 1
ATOM 2696 N N . GLU A 1 334 ? -47.707 9.836 94.460 1.00 94.06 334 GLU A N 1
ATOM 2697 C CA . GLU A 1 334 ? -47.224 9.229 95.711 1.00 94.06 334 GLU A CA 1
ATOM 2698 C C . GLU A 1 334 ? -46.679 10.297 96.673 1.00 94.06 334 GLU A C 1
ATOM 2700 O O . GLU A 1 334 ? -47.048 10.324 97.851 1.00 94.06 334 GLU A O 1
ATOM 2705 N N . LYS A 1 335 ? -45.881 11.242 96.165 1.00 94.75 335 LYS A N 1
ATOM 2706 C CA . LYS A 1 335 ? -45.385 12.385 96.941 1.00 94.75 335 LYS A CA 1
ATOM 2707 C C . LYS A 1 335 ? -46.530 13.242 97.487 1.00 94.75 335 LYS A C 1
ATOM 2709 O O . LYS A 1 335 ? -46.535 13.560 98.673 1.00 94.75 335 LYS A O 1
ATOM 2714 N N . GLU A 1 336 ? -47.537 13.548 96.672 1.00 94.31 336 GLU A N 1
ATOM 2715 C CA . GLU A 1 336 ? -48.708 14.315 97.108 1.00 94.31 336 GLU A CA 1
ATOM 2716 C C . GLU A 1 336 ? -49.500 13.581 98.208 1.00 94.31 336 GLU A C 1
ATOM 2718 O O . GLU A 1 336 ? -49.955 14.194 99.178 1.00 94.31 336 GLU A O 1
ATOM 2723 N N . THR A 1 337 ? -49.640 12.252 98.111 1.00 93.19 337 THR A N 1
ATOM 2724 C CA . THR A 1 337 ? -50.278 11.454 99.172 1.00 93.19 337 THR A CA 1
ATOM 2725 C C . THR A 1 337 ? -49.480 11.454 100.474 1.00 93.19 337 THR A C 1
ATOM 2727 O O . THR A 1 337 ? -50.078 11.594 101.544 1.00 93.19 337 THR A O 1
ATOM 2730 N N . LEU A 1 338 ? -48.147 11.370 100.398 1.00 92.44 338 LEU A N 1
ATOM 2731 C CA . LEU A 1 338 ? -47.261 11.481 101.559 1.00 92.44 338 LEU A CA 1
ATOM 2732 C C . LEU A 1 338 ? -47.383 12.854 102.225 1.00 92.44 338 LEU A C 1
ATOM 2734 O O . LEU A 1 338 ? -47.550 12.924 103.442 1.00 92.44 338 LEU A O 1
ATOM 2738 N N . ASP A 1 339 ? -47.401 13.936 101.445 1.00 92.56 339 ASP A N 1
ATOM 2739 C CA . ASP A 1 339 ? -47.580 15.296 101.965 1.00 92.56 339 ASP A CA 1
ATOM 2740 C C . ASP A 1 339 ? -48.941 15.474 102.660 1.00 92.56 339 ASP A C 1
ATOM 2742 O O . ASP A 1 339 ? -49.036 16.112 103.716 1.00 92.56 339 ASP A O 1
ATOM 2746 N N . ARG A 1 340 ? -50.013 14.880 102.114 1.00 91.50 340 ARG A N 1
ATOM 2747 C CA . ARG A 1 340 ? -51.341 14.871 102.755 1.00 91.50 340 ARG A CA 1
ATOM 2748 C C . ARG A 1 340 ? -51.336 14.102 104.081 1.00 91.50 340 ARG A C 1
ATOM 2750 O O . ARG A 1 340 ? -51.972 14.556 105.033 1.00 91.50 340 ARG A O 1
ATOM 2757 N N . LEU A 1 341 ? -50.632 12.971 104.164 1.00 90.12 341 LEU A N 1
ATOM 2758 C CA . LEU A 1 341 ? -50.481 12.198 105.404 1.00 90.12 341 LEU A CA 1
ATOM 2759 C C . LEU A 1 341 ? -49.674 12.970 106.458 1.00 90.12 341 LEU A C 1
ATOM 2761 O O . LEU A 1 341 ? -50.130 13.097 107.592 1.00 90.12 341 LEU A O 1
ATOM 2765 N N . LEU A 1 342 ? -48.550 13.575 106.068 1.00 88.94 342 LEU A N 1
ATOM 2766 C CA . LEU A 1 342 ? -47.721 14.429 106.930 1.00 88.94 342 LEU A CA 1
ATOM 2767 C C . LEU A 1 342 ? -48.492 15.628 107.498 1.00 88.94 342 LEU A C 1
ATOM 2769 O O . LEU A 1 342 ? -48.322 15.991 108.664 1.00 88.94 342 LEU A O 1
ATOM 2773 N N . LYS A 1 343 ? -49.365 16.247 106.693 1.00 89.06 343 LYS A N 1
ATOM 2774 C CA . LYS A 1 343 ? -50.255 17.320 107.167 1.00 89.06 343 LYS A CA 1
ATOM 2775 C C . LYS A 1 343 ? -51.272 16.827 108.196 1.00 89.06 343 LYS A C 1
ATOM 2777 O O . LYS A 1 343 ? -51.602 17.585 109.102 1.00 89.06 343 LYS A O 1
ATOM 2782 N N . ARG A 1 344 ? -51.763 15.587 108.081 1.00 86.38 344 ARG A N 1
ATOM 2783 C CA . ARG A 1 344 ? -52.684 14.999 109.070 1.00 86.38 344 ARG A CA 1
ATOM 2784 C C . ARG A 1 344 ? -51.997 14.687 110.394 1.00 86.38 344 ARG A C 1
ATOM 2786 O O . ARG A 1 344 ? -52.615 14.902 111.419 1.00 86.38 344 ARG A O 1
ATOM 2793 N N . THR A 1 345 ? -50.743 14.238 110.387 1.00 85.44 345 THR A N 1
ATOM 2794 C CA . THR A 1 345 ? -50.006 13.905 111.622 1.00 85.44 345 THR A CA 1
ATOM 2795 C C . THR A 1 345 ? -49.547 15.121 112.434 1.00 85.44 345 THR A C 1
ATOM 2797 O O . THR A 1 345 ? -49.121 14.960 113.569 1.00 85.44 345 THR A O 1
ATOM 2800 N N . LYS A 1 346 ? -49.571 16.329 111.853 1.00 79.94 346 LYS A N 1
ATOM 2801 C CA . LYS A 1 346 ? -49.189 17.584 112.531 1.00 79.94 346 LYS A CA 1
ATOM 2802 C C . LYS A 1 346 ? -50.372 18.345 113.151 1.00 79.94 346 LYS A C 1
ATOM 2804 O O . LYS A 1 346 ? -50.148 19.391 113.755 1.00 79.94 346 LYS A O 1
ATOM 2809 N N . LYS A 1 347 ? -51.601 17.867 112.952 1.00 60.44 347 LYS A N 1
ATOM 2810 C CA . LYS A 1 347 ? -52.811 18.330 113.642 1.00 60.44 347 LYS A CA 1
ATOM 2811 C C . LYS A 1 347 ? -53.093 17.395 114.803 1.00 60.44 347 LYS A C 1
ATOM 2813 O O . LYS A 1 347 ? -53.580 17.914 115.826 1.00 60.44 347 LYS A O 1
#

Radius of gyration: 54.26 Å; chains: 1; bounding box: 120×85×180 Å

Sequence (347 aa):
MAQRKLVNEIIMMIRQNFTSSDILKQLREEGFNPAEIREGIDQAQTKIELAKAAGDESLAFATEDFDEEAIEETPTPSSGRKMSKSIMIRPEIEERSDFHMQGRRHKEIDEGEDETSRETSEENYPEELQEDTRFAERKKMPLVPKRREESFEREEPSRYSEEQSISPSPAPSQEGGYESPSYSYQQPVQSTMGESDIDEMVEEIVNDKIREIETKIGNLDSFKQNIEKQIKTTDENMKKFEIKMKDLNEGILSKMQEINIERRAMNAEVIALENAFLKILSPLVSNMKDINKIANEANKINFKKATNIDELNKKISESKIKREENTLIKKEKEKETLDRLLKRTKK

Secondary structure (DSSP, 8-state):
-HHHHHHHHHHHHHHTT--HHHHHHHHHHTT--HHHHHHHHHHHHHHHHHHHHTT-SSTTS---------S-----------------------------------------------------------------------------------------------PPPPP-------PPP-----PPP-----HHHHHHHHHHHHHHHHHHHHHHHHTHHHHHHHHHHHHHHHHHHHHHHHHHHHHHHHHHHHHHHHHHHHHHHHHHHHHHHHHHHHHHHHHHHHHHHHHHHHHHHHHHHHHHHHHHHHHHHHHHHHHHHHHHHHHHHHHHHHHHHHHHHHHHHT-

Foldseek 3Di:
DVLVVLLLVLLVCVVVVHDLVRQLVVVVVVVDDSVSSVVSNVVNVVVCVVCVVVVNPPVNPPPPPVPPDDDDDDDDDDDDDDDDDDDDDDDDDDDDDDDDDDDDDDDDDDDDDDDDDDDDDDDDDDDDDDDPPDDDDPDDDPPDPPPPPPPPPPPDPPPPPPPPDDDDDDDDPPPDDDDDDPDDDDDDDDPPDDPVNVVVVVVVVVVVVVVVVVVVVVCVVVVVVVVVVVVVVVVVVVVVVVVVVVVVVVVVVVVVVVVVVVVVVVVVVVVVVVVVVCVVVVVVVVVVVVVVVVVVVVVVVVVVVVVVVVVVVVVVVVVVVVVVVVVVVVVVVVVVVVVVVVVVVVD

pLDDT: mean 73.72, std 23.8, range [33.47, 98.06]